Protein AF-A0A2D7BUG5-F1 (afdb_monomer_lite)

pLDDT: mean 84.52, std 13.8, range [37.78, 97.44]

Structure (mmCIF, N/CA/C/O backbone):
data_AF-A0A2D7BUG5-F1
#
_entry.id   AF-A0A2D7BUG5-F1
#
loop_
_atom_site.group_PDB
_atom_site.id
_atom_site.type_symbol
_atom_site.label_atom_id
_atom_site.label_alt_id
_atom_site.label_comp_id
_atom_site.label_asym_id
_atom_site.label_entity_id
_atom_site.label_seq_id
_atom_site.pdbx_PDB_ins_code
_atom_site.Cartn_x
_atom_site.Cartn_y
_atom_site.Cartn_z
_atom_site.occupancy
_atom_site.B_iso_or_equiv
_atom_site.auth_seq_id
_atom_site.auth_comp_id
_atom_site.auth_asym_id
_atom_site.auth_atom_id
_atom_site.pdbx_PDB_model_num
ATOM 1 N N . MET A 1 1 ? -20.826 11.219 16.882 1.00 55.75 1 MET A N 1
ATOM 2 C CA . MET A 1 1 ? -19.932 10.037 16.908 1.00 55.75 1 MET A CA 1
ATOM 3 C C . MET A 1 1 ? -18.754 10.281 15.979 1.00 55.75 1 MET A C 1
ATOM 5 O O . MET A 1 1 ? -18.965 10.803 14.889 1.00 55.75 1 MET A O 1
ATOM 9 N N . ASN A 1 2 ? -17.533 9.927 16.389 1.00 82.12 2 ASN A N 1
ATOM 10 C CA . ASN A 1 2 ? -16.375 9.978 15.493 1.00 82.12 2 ASN A CA 1
ATOM 11 C C . ASN A 1 2 ? -16.550 8.930 14.390 1.00 82.12 2 ASN A C 1
ATOM 13 O O . ASN A 1 2 ? -16.808 7.765 14.690 1.00 82.12 2 ASN A O 1
ATOM 17 N N . LYS A 1 3 ? -16.439 9.344 13.122 1.00 90.94 3 LYS A N 1
ATOM 18 C CA . LYS A 1 3 ? -16.533 8.418 11.986 1.00 90.94 3 LYS A CA 1
ATOM 19 C C . LYS A 1 3 ? -15.417 7.366 12.085 1.00 90.94 3 LYS A C 1
ATOM 21 O O . LYS A 1 3 ? -14.281 7.751 12.383 1.00 90.94 3 LYS A O 1
ATOM 26 N N . PRO A 1 4 ? -15.693 6.078 11.812 1.00 95.12 4 PRO A N 1
ATOM 27 C CA . PRO A 1 4 ? -14.650 5.064 11.746 1.00 95.12 4 PRO A CA 1
ATOM 28 C C . PRO A 1 4 ? -13.616 5.434 10.683 1.00 95.12 4 PRO A C 1
ATOM 30 O O . PRO A 1 4 ? -13.942 6.027 9.652 1.00 95.12 4 PRO A O 1
ATOM 33 N N . THR A 1 5 ? -12.365 5.070 10.935 1.00 97.25 5 THR A N 1
ATOM 34 C CA . THR A 1 5 ? -11.268 5.230 9.985 1.00 97.25 5 THR A CA 1
ATOM 35 C C . THR A 1 5 ? -11.066 3.936 9.205 1.00 97.25 5 THR A C 1
ATOM 37 O O . THR A 1 5 ? -10.828 2.882 9.794 1.00 97.25 5 THR A O 1
ATOM 40 N N . VAL A 1 6 ? -11.137 4.014 7.881 1.00 96.75 6 VAL A N 1
ATOM 41 C CA . VAL A 1 6 ? -10.943 2.891 6.959 1.00 96.75 6 VAL A CA 1
ATOM 42 C C . VAL A 1 6 ? -9.656 3.119 6.174 1.00 96.75 6 VAL A C 1
ATOM 44 O O . VAL A 1 6 ? -9.447 4.198 5.616 1.00 96.75 6 VAL A O 1
ATOM 47 N N . LEU A 1 7 ? -8.797 2.104 6.133 1.00 97.44 7 LEU A N 1
ATOM 48 C CA . LEU A 1 7 ? -7.599 2.063 5.303 1.00 97.44 7 LEU A CA 1
ATOM 49 C C . LEU A 1 7 ? -7.811 1.064 4.163 1.00 97.44 7 LEU A C 1
ATOM 51 O O . LEU A 1 7 ? -7.939 -0.131 4.411 1.00 97.44 7 LEU A O 1
ATOM 55 N N . TYR A 1 8 ? -7.810 1.552 2.928 1.00 95.38 8 TYR A N 1
ATOM 56 C CA . TYR A 1 8 ? -7.817 0.740 1.717 1.00 95.38 8 TYR A CA 1
ATOM 57 C C . TYR A 1 8 ? -6.382 0.512 1.251 1.00 95.38 8 TYR A C 1
ATOM 59 O O . TYR A 1 8 ? -5.647 1.464 0.972 1.00 95.38 8 TYR A O 1
ATOM 67 N N . PHE A 1 9 ? -5.984 -0.749 1.159 1.00 94.56 9 PHE A N 1
ATOM 68 C CA . PHE A 1 9 ? -4.708 -1.154 0.597 1.00 94.56 9 PHE A CA 1
ATOM 69 C C . PHE A 1 9 ? -4.866 -1.479 -0.894 1.00 94.56 9 PHE A C 1
ATOM 71 O O . PHE A 1 9 ? -5.698 -2.302 -1.273 1.00 94.56 9 PHE A O 1
ATOM 78 N N . ILE A 1 10 ? -4.070 -0.813 -1.731 1.00 91.62 10 ILE A N 1
ATOM 79 C CA . ILE A 1 10 ? -4.069 -0.953 -3.190 1.00 91.62 10 ILE A CA 1
ATOM 80 C C . ILE A 1 10 ? -2.771 -1.627 -3.625 1.00 91.62 10 ILE A C 1
ATOM 82 O O . ILE A 1 10 ? -1.685 -1.138 -3.293 1.00 91.62 10 ILE A O 1
ATOM 86 N N . ARG A 1 11 ? -2.867 -2.684 -4.433 1.00 88.44 11 ARG A N 1
ATOM 87 C CA . ARG A 1 11 ? -1.693 -3.328 -5.033 1.00 88.44 11 ARG A CA 1
ATOM 88 C C . ARG A 1 11 ? -1.720 -3.297 -6.556 1.00 88.44 11 ARG A C 1
ATOM 90 O O . ARG A 1 11 ? -0.679 -3.069 -7.169 1.00 88.44 11 ARG A O 1
ATOM 97 N N . ALA A 1 12 ? -2.892 -3.485 -7.156 1.00 86.88 12 ALA A N 1
ATOM 98 C CA . ALA A 1 12 ? -3.065 -3.514 -8.606 1.00 86.88 12 ALA A CA 1
ATOM 99 C C . ALA A 1 12 ? -4.282 -2.703 -9.084 1.00 86.88 12 ALA A C 1
ATOM 101 O O . ALA A 1 12 ? -5.115 -2.253 -8.298 1.00 86.88 12 ALA A O 1
ATOM 102 N N . GLU A 1 13 ? -4.401 -2.552 -10.406 1.00 83.69 13 GLU A N 1
ATOM 103 C CA . GLU A 1 13 ? -5.508 -1.839 -11.067 1.00 83.69 13 GLU A CA 1
ATOM 104 C C . GLU A 1 13 ? -6.873 -2.469 -10.752 1.00 83.69 13 GLU A C 1
ATOM 106 O O . GLU A 1 13 ? -7.855 -1.768 -10.519 1.00 83.69 13 GLU A O 1
ATOM 111 N N . ALA A 1 14 ? -6.926 -3.800 -10.665 1.00 81.19 14 ALA A N 1
ATOM 112 C CA . ALA A 1 14 ? -8.145 -4.515 -10.299 1.00 81.19 14 ALA A CA 1
ATOM 113 C C . ALA A 1 14 ? -8.588 -4.220 -8.855 1.00 81.19 14 ALA A C 1
ATOM 115 O O . ALA A 1 14 ? -9.783 -4.179 -8.569 1.00 81.19 14 ALA A O 1
ATOM 116 N N . ASP A 1 15 ? -7.644 -4.003 -7.935 1.00 81.81 15 ASP A N 1
ATOM 117 C CA . ASP A 1 15 ? -7.980 -3.626 -6.559 1.00 81.81 15 ASP A CA 1
ATOM 118 C C . ASP A 1 15 ? -8.533 -2.206 -6.528 1.00 81.81 15 ASP A C 1
ATOM 120 O O . ASP A 1 15 ? -9.539 -1.959 -5.866 1.00 81.81 15 ASP A O 1
ATOM 124 N N . LEU A 1 16 ? -7.906 -1.301 -7.288 1.00 86.25 16 LEU A N 1
ATOM 125 C CA . LEU A 1 16 ? -8.255 0.114 -7.371 1.00 86.25 16 LEU A CA 1
ATOM 126 C C . LEU A 1 16 ? -9.714 0.343 -7.795 1.00 86.25 16 LEU A C 1
ATOM 128 O O . LEU A 1 16 ? -10.411 1.168 -7.203 1.00 86.25 16 LEU A O 1
ATOM 132 N N . GLU A 1 17 ? -10.204 -0.401 -8.781 1.00 83.06 17 GLU A N 1
ATOM 133 C CA . GLU A 1 17 ? -11.599 -0.317 -9.233 1.00 83.06 17 GLU A CA 1
ATOM 134 C C . GLU A 1 17 ? -12.600 -0.703 -8.130 1.00 83.06 17 GLU A C 1
ATOM 136 O O . GLU A 1 17 ? -13.573 0.010 -7.865 1.00 83.06 17 GLU A O 1
ATOM 141 N N . ARG A 1 18 ? -12.325 -1.800 -7.418 1.00 82.50 18 ARG A N 1
ATOM 142 C CA . ARG A 1 18 ? -13.208 -2.307 -6.357 1.00 82.50 18 ARG A CA 1
ATOM 143 C C . ARG A 1 18 ? -13.248 -1.358 -5.169 1.00 82.50 18 ARG A C 1
ATOM 145 O O . ARG A 1 18 ? -14.319 -0.969 -4.704 1.00 82.50 18 ARG A O 1
ATOM 152 N N . ILE A 1 19 ? -12.074 -0.958 -4.686 1.00 87.25 19 ILE A N 1
ATOM 153 C CA . ILE A 1 19 ? -11.984 -0.083 -3.516 1.00 87.25 19 ILE A CA 1
ATOM 154 C C . ILE A 1 19 ? -12.517 1.315 -3.817 1.00 87.25 19 ILE A C 1
ATOM 156 O O . ILE A 1 19 ? -13.109 1.911 -2.927 1.00 87.25 19 ILE A O 1
ATOM 160 N N . SER A 1 20 ? -12.351 1.837 -5.040 1.00 87.81 20 SER A N 1
ATOM 161 C CA . SER A 1 20 ? -12.892 3.153 -5.399 1.00 87.81 20 SER A CA 1
ATOM 162 C C . SER A 1 20 ? -14.418 3.136 -5.370 1.00 87.81 20 SER A C 1
ATOM 164 O O . SER A 1 20 ? -15.012 4.020 -4.757 1.00 87.81 20 SER A O 1
ATOM 166 N N . SER A 1 21 ? -15.046 2.086 -5.902 1.00 85.88 21 SER A N 1
ATOM 167 C CA . SER A 1 21 ? -16.503 1.908 -5.856 1.00 85.88 21 SER A CA 1
ATOM 168 C C . SER A 1 21 ? -17.043 1.890 -4.417 1.00 85.88 21 SER A C 1
ATOM 170 O O . SER A 1 21 ? -17.981 2.619 -4.090 1.00 85.88 21 SER A O 1
ATOM 172 N N . ILE A 1 22 ? -16.402 1.124 -3.524 1.00 87.56 22 ILE A N 1
ATOM 173 C CA . ILE A 1 22 ? -16.767 1.060 -2.096 1.00 87.56 22 ILE A CA 1
ATOM 174 C C . ILE A 1 22 ? -16.530 2.412 -1.410 1.00 87.56 22 ILE A C 1
ATOM 176 O O . ILE A 1 22 ? -17.372 2.902 -0.655 1.00 87.56 22 ILE A O 1
ATOM 180 N N . ALA A 1 23 ? -15.382 3.027 -1.672 1.00 91.75 23 ALA A N 1
ATOM 181 C CA . ALA A 1 23 ? -14.954 4.238 -0.998 1.00 91.75 23 ALA A CA 1
ATOM 182 C C . ALA A 1 23 ? -15.824 5.451 -1.323 1.00 91.75 23 ALA A C 1
ATOM 184 O O . ALA A 1 23 ? -16.175 6.216 -0.418 1.00 91.75 23 ALA A O 1
ATOM 185 N N . ILE A 1 24 ? -16.202 5.609 -2.595 1.00 91.25 24 ILE A N 1
ATOM 186 C CA . ILE A 1 24 ? -17.082 6.688 -3.056 1.00 91.25 24 ILE A CA 1
ATOM 187 C C . ILE A 1 24 ? -18.415 6.620 -2.305 1.00 91.25 24 ILE A C 1
ATOM 189 O O . ILE A 1 24 ? -18.805 7.598 -1.665 1.00 91.25 24 ILE A O 1
ATOM 193 N N . ALA A 1 25 ? -19.059 5.449 -2.288 1.00 90.56 25 ALA A N 1
ATOM 194 C CA . ALA A 1 25 ? -20.310 5.242 -1.559 1.00 90.56 25 ALA A CA 1
ATOM 195 C C . ALA A 1 25 ? -20.138 5.404 -0.034 1.00 90.56 25 ALA A C 1
ATOM 197 O O . ALA A 1 25 ? -21.002 5.953 0.648 1.00 90.56 25 ALA A O 1
ATOM 198 N N . GLY A 1 26 ? -18.997 4.978 0.513 1.00 90.62 26 GLY A N 1
ATOM 199 C CA . GLY A 1 26 ? -18.694 5.040 1.944 1.00 90.62 26 GLY A CA 1
ATOM 200 C C . GLY A 1 26 ? -18.338 6.434 2.480 1.00 90.62 26 GLY A C 1
ATOM 201 O O . GLY A 1 26 ? -18.178 6.601 3.695 1.00 90.62 26 GLY A O 1
ATOM 202 N N . LYS A 1 27 ? -18.142 7.440 1.616 1.00 91.00 27 LYS A N 1
ATOM 203 C CA . LYS A 1 27 ? -17.583 8.758 1.988 1.00 91.00 27 LYS A CA 1
ATOM 204 C C . LYS A 1 27 ? -18.374 9.491 3.085 1.00 91.00 27 LYS A C 1
ATOM 206 O O . LYS A 1 27 ? -17.745 10.082 3.968 1.00 91.00 27 LYS A O 1
ATOM 211 N N . PRO A 1 28 ? -19.719 9.428 3.125 1.00 92.25 28 PRO A N 1
ATOM 212 C CA . PRO A 1 28 ? -20.490 10.024 4.214 1.00 92.25 28 PRO A CA 1
ATOM 213 C C . PRO A 1 28 ? -20.259 9.345 5.572 1.00 92.25 28 PRO A C 1
ATOM 215 O O . PRO A 1 28 ? -20.375 10.006 6.604 1.00 92.25 28 PRO A O 1
ATOM 218 N N . TYR A 1 29 ? -19.878 8.066 5.588 1.00 93.50 29 TYR A N 1
ATOM 219 C CA . TYR A 1 29 ? -19.928 7.211 6.777 1.00 93.50 29 TYR A CA 1
ATOM 220 C C . TYR A 1 29 ? -18.578 7.025 7.472 1.00 93.50 29 TYR A C 1
ATOM 222 O O . TYR A 1 29 ? -18.544 6.773 8.673 1.00 93.50 29 TYR A O 1
ATOM 230 N N . ALA A 1 30 ? -17.466 7.179 6.753 1.00 94.25 30 ALA A N 1
ATOM 231 C CA . ALA A 1 30 ? -16.133 6.882 7.271 1.00 94.25 30 ALA A CA 1
ATOM 232 C C . ALA A 1 30 ? -15.098 7.942 6.881 1.00 94.25 30 ALA A C 1
ATOM 234 O O . ALA A 1 30 ? -15.201 8.588 5.838 1.00 94.25 30 ALA A O 1
ATOM 235 N N . LYS A 1 31 ? -14.053 8.075 7.701 1.00 95.56 31 LYS A N 1
ATOM 236 C CA . LYS A 1 31 ? -12.803 8.719 7.296 1.00 95.56 31 LYS A CA 1
ATOM 237 C C . LYS A 1 31 ? -11.980 7.698 6.521 1.00 95.56 31 LYS A C 1
ATOM 239 O O . LYS A 1 31 ? -11.741 6.606 7.021 1.00 95.56 31 LYS A O 1
ATOM 244 N N . GLN A 1 32 ? -11.557 8.034 5.313 1.00 95.25 32 GLN A N 1
ATOM 245 C CA . GLN A 1 32 ? -10.996 7.054 4.389 1.00 95.25 32 GLN A CA 1
ATOM 246 C C . GLN A 1 32 ? -9.575 7.415 3.988 1.00 95.25 32 GLN A C 1
ATOM 248 O O . GLN A 1 32 ? -9.283 8.575 3.703 1.00 95.25 32 GLN A O 1
ATOM 253 N N . TYR A 1 33 ? -8.707 6.411 3.962 1.00 96.50 33 TYR A N 1
ATOM 254 C CA . TYR A 1 33 ? -7.313 6.524 3.563 1.00 96.50 33 TYR A CA 1
ATOM 255 C C . TYR A 1 33 ? -6.983 5.449 2.546 1.00 96.50 33 TYR A C 1
ATOM 257 O O . TYR A 1 33 ? -7.390 4.303 2.708 1.00 96.50 33 TYR A O 1
ATOM 265 N N . PHE A 1 34 ? -6.191 5.805 1.546 1.00 96.12 34 PHE A N 1
ATOM 266 C CA . PHE A 1 34 ? -5.693 4.868 0.554 1.00 96.12 34 PHE A CA 1
ATOM 267 C C . PHE A 1 34 ? -4.189 4.746 0.695 1.00 96.12 34 PHE A C 1
ATOM 269 O O . PHE A 1 34 ? -3.491 5.746 0.882 1.00 96.12 34 PHE A O 1
ATOM 276 N N . ALA A 1 35 ? -3.682 3.526 0.600 1.00 96.62 35 ALA A N 1
ATOM 277 C CA . ALA A 1 35 ? -2.260 3.265 0.683 1.00 96.62 35 ALA A CA 1
ATOM 278 C C . ALA A 1 35 ? -1.843 2.238 -0.367 1.00 96.62 35 ALA A C 1
ATOM 280 O O . ALA A 1 35 ? -2.492 1.208 -0.526 1.00 96.62 35 ALA A O 1
ATOM 281 N N . TYR A 1 36 ? -0.758 2.527 -1.076 1.00 95.38 36 TYR A N 1
ATOM 282 C CA . TYR A 1 36 ? -0.262 1.717 -2.179 1.00 95.38 36 TYR A CA 1
ATOM 283 C C . TYR A 1 36 ? 1.105 1.110 -1.858 1.00 95.38 36 TYR A C 1
ATOM 285 O O . TYR A 1 36 ? 2.000 1.793 -1.346 1.00 95.38 36 TYR A O 1
ATOM 293 N N . TYR A 1 37 ? 1.264 -0.173 -2.183 1.00 92.19 37 TYR A N 1
ATOM 294 C CA . TYR A 1 37 ? 2.552 -0.869 -2.205 1.00 92.19 37 TYR A CA 1
ATOM 295 C C . TYR A 1 37 ? 2.508 -1.949 -3.289 1.00 92.19 37 TYR A C 1
ATOM 297 O O . TYR A 1 37 ? 1.906 -3.004 -3.095 1.00 92.19 37 TYR A O 1
ATOM 305 N N . GLY A 1 38 ? 3.108 -1.660 -4.442 1.00 87.25 38 GLY A N 1
ATOM 306 C CA . GLY A 1 38 ? 3.117 -2.574 -5.579 1.00 87.25 38 GLY A CA 1
ATOM 307 C C . GLY A 1 38 ? 4.278 -3.559 -5.573 1.00 87.25 38 GLY A C 1
ATOM 308 O O . GLY A 1 38 ? 5.330 -3.313 -4.987 1.00 87.25 38 GLY A O 1
ATOM 309 N N . ASP A 1 39 ? 4.083 -4.657 -6.302 1.00 80.38 39 ASP A N 1
ATOM 310 C CA . ASP A 1 39 ? 5.093 -5.705 -6.482 1.00 80.38 39 ASP A CA 1
ATOM 311 C C . ASP A 1 39 ? 6.138 -5.345 -7.553 1.00 80.38 39 ASP A C 1
ATOM 313 O O . ASP A 1 39 ? 7.253 -5.858 -7.519 1.00 80.38 39 ASP A O 1
ATOM 317 N N . ILE A 1 40 ? 5.784 -4.466 -8.501 1.00 80.19 40 ILE A N 1
ATOM 318 C CA . ILE A 1 40 ? 6.648 -4.042 -9.619 1.00 80.19 40 ILE A CA 1
ATOM 319 C C . ILE A 1 40 ? 7.238 -2.649 -9.369 1.00 80.19 40 ILE A C 1
ATOM 32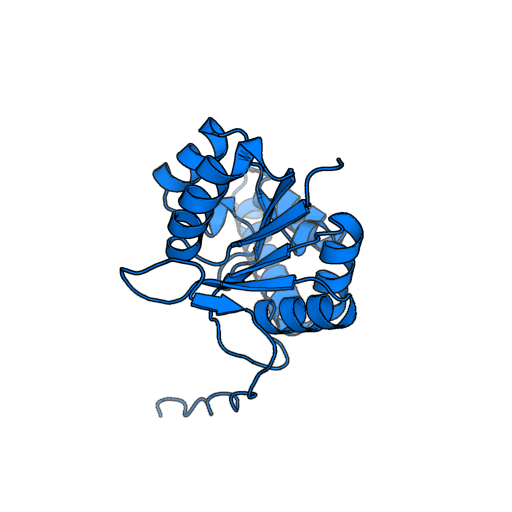1 O O . ILE A 1 40 ? 8.433 -2.430 -9.557 1.00 80.19 40 ILE A O 1
ATOM 325 N N . ASP A 1 41 ? 6.395 -1.698 -8.962 1.00 87.12 41 ASP A N 1
ATOM 326 C CA . A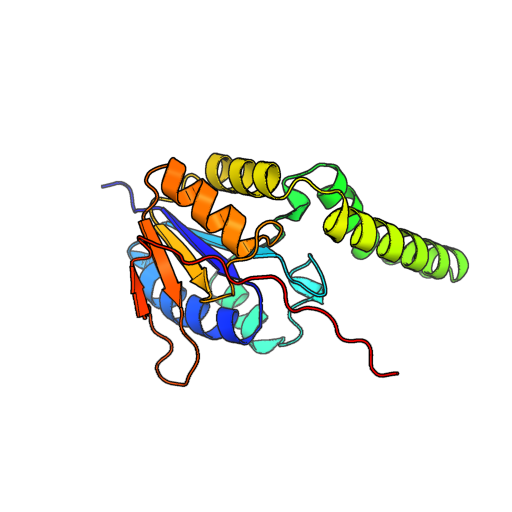SP A 1 41 ? 6.809 -0.353 -8.569 1.00 87.12 41 ASP A CA 1
ATOM 327 C C . ASP A 1 41 ? 6.104 0.022 -7.265 1.00 87.12 41 ASP A C 1
ATOM 329 O O . ASP A 1 41 ? 4.903 -0.209 -7.100 1.00 87.12 41 ASP A O 1
ATOM 333 N N . PHE A 1 42 ? 6.860 0.614 -6.346 1.00 89.94 42 PHE A N 1
ATOM 334 C CA . PHE A 1 42 ? 6.394 1.033 -5.028 1.00 89.94 42 PHE A CA 1
ATOM 335 C C . PHE A 1 42 ? 5.643 2.368 -5.032 1.00 89.94 42 PHE A C 1
ATOM 337 O O . PHE A 1 42 ? 5.068 2.745 -4.011 1.00 89.94 42 PHE A O 1
ATOM 344 N N . LEU A 1 43 ? 5.663 3.091 -6.153 1.00 92.25 43 LEU A N 1
ATOM 345 C CA . LEU A 1 43 ? 4.981 4.369 -6.319 1.00 92.25 43 LEU A CA 1
ATOM 346 C C . LEU A 1 43 ? 3.703 4.195 -7.134 1.00 92.25 43 LEU A C 1
ATOM 348 O O . LEU A 1 43 ? 3.742 3.752 -8.282 1.00 92.25 43 LEU A O 1
ATOM 352 N N . PHE A 1 44 ? 2.583 4.624 -6.564 1.00 93.94 44 PHE A N 1
ATOM 353 C CA . PHE A 1 44 ? 1.245 4.516 -7.134 1.00 93.94 44 PHE A CA 1
ATOM 354 C C . PHE A 1 44 ? 1.183 5.086 -8.549 1.00 93.94 44 PHE A C 1
ATOM 356 O O . PHE A 1 44 ? 0.651 4.457 -9.461 1.00 93.94 44 PHE A O 1
ATOM 363 N N . TYR A 1 45 ? 1.789 6.260 -8.747 1.00 91.38 45 TYR A N 1
ATOM 364 C CA . TYR A 1 45 ? 1.775 6.954 -10.031 1.00 91.38 45 TYR A CA 1
ATOM 365 C C . TYR A 1 45 ? 2.366 6.116 -11.176 1.00 91.38 45 TYR A C 1
ATOM 367 O O . TYR A 1 45 ? 1.832 6.151 -12.288 1.00 91.38 45 TYR A O 1
ATOM 375 N N . PHE A 1 46 ? 3.441 5.371 -10.898 1.00 89.25 46 PHE A N 1
ATOM 376 C CA . PHE A 1 46 ? 4.162 4.557 -11.880 1.00 89.25 46 PHE A CA 1
ATOM 377 C C . PHE A 1 46 ? 3.656 3.112 -11.942 1.00 89.25 46 PHE A C 1
ATOM 379 O O . PHE A 1 46 ? 3.699 2.497 -13.007 1.00 89.25 46 PHE A O 1
ATOM 386 N N . GLY A 1 47 ? 3.179 2.575 -10.819 1.00 89.19 47 GLY A N 1
ATOM 387 C CA . GLY A 1 47 ? 2.708 1.198 -10.721 1.00 89.19 47 GLY A CA 1
ATOM 388 C C . GLY A 1 47 ? 1.292 0.976 -11.253 1.00 89.19 47 GLY A C 1
ATOM 389 O O . GLY A 1 47 ? 1.026 -0.074 -11.831 1.00 89.19 47 GLY A O 1
ATOM 390 N N . ILE A 1 48 ? 0.411 1.975 -11.142 1.00 91.38 48 ILE A N 1
ATOM 391 C CA . ILE A 1 48 ? -0.931 1.964 -11.740 1.00 91.38 48 ILE A CA 1
ATOM 392 C C . ILE A 1 48 ? -0.897 2.787 -13.028 1.00 91.38 48 ILE A C 1
ATOM 394 O O . ILE A 1 48 ? -0.727 4.014 -12.998 1.00 91.38 48 ILE A O 1
ATOM 398 N N . LYS A 1 49 ? -1.062 2.132 -14.181 1.00 90.62 49 LYS A N 1
ATOM 399 C CA . LYS A 1 49 ? -0.977 2.787 -15.496 1.00 90.62 49 LYS A CA 1
ATOM 400 C C . LYS A 1 49 ? -2.322 3.338 -15.945 1.00 90.62 49 LYS A C 1
ATOM 402 O O . LYS A 1 49 ? -2.344 4.363 -16.632 1.00 90.62 49 LYS A O 1
ATOM 407 N N . ASN A 1 50 ? -3.419 2.719 -15.518 1.00 89.06 50 ASN A N 1
ATOM 408 C CA . ASN A 1 50 ? -4.772 3.143 -15.839 1.00 89.06 50 ASN A CA 1
ATOM 409 C C . ASN A 1 50 ? -5.032 4.588 -15.370 1.00 89.06 50 ASN A C 1
ATOM 411 O O . ASN A 1 50 ? -5.184 4.877 -14.182 1.00 89.06 50 ASN A O 1
ATOM 415 N N . LYS A 1 51 ? -5.055 5.524 -16.327 1.00 89.94 51 LYS A N 1
ATOM 416 C CA . LYS A 1 51 ? -5.269 6.952 -16.054 1.00 89.94 51 LYS A CA 1
ATOM 417 C C . LYS A 1 51 ? -6.685 7.224 -15.556 1.00 89.94 51 LYS A C 1
ATOM 419 O O . LYS A 1 51 ? -6.847 8.003 -14.627 1.00 89.94 51 LYS A O 1
ATOM 424 N N . PHE A 1 52 ? -7.679 6.551 -16.129 1.00 88.62 52 PHE A N 1
ATOM 425 C CA . PHE A 1 52 ? -9.085 6.734 -15.778 1.00 88.62 52 PHE A CA 1
ATOM 426 C C . PHE A 1 52 ? -9.357 6.397 -14.305 1.00 88.62 52 PHE A C 1
ATOM 428 O O . PHE A 1 52 ? -9.940 7.202 -13.585 1.00 88.62 52 PHE A O 1
ATOM 435 N N . GLN A 1 53 ? -8.844 5.269 -13.811 1.00 85.31 53 GLN A N 1
ATOM 436 C CA . GLN A 1 53 ? -9.008 4.891 -12.403 1.00 85.31 53 GLN A CA 1
ATOM 437 C C . GLN A 1 53 ? -8.312 5.869 -11.437 1.00 85.31 53 GLN A C 1
ATOM 439 O O . GLN A 1 53 ? -8.836 6.168 -10.363 1.00 85.31 53 GLN A O 1
ATOM 444 N N . LYS A 1 54 ? -7.144 6.410 -11.816 1.00 91.50 54 LYS A N 1
ATOM 445 C CA . LYS A 1 54 ? -6.461 7.457 -11.033 1.00 91.50 54 LYS A CA 1
ATOM 446 C C . LYS A 1 54 ? -7.272 8.753 -10.993 1.00 91.50 54 LYS A C 1
ATOM 448 O O . LYS A 1 54 ? -7.361 9.385 -9.941 1.00 91.50 54 LYS A O 1
ATOM 453 N N . GLU A 1 55 ? -7.883 9.120 -12.115 1.00 91.06 55 GLU A N 1
ATOM 454 C CA . GLU A 1 55 ? -8.761 10.287 -12.208 1.00 91.06 55 GLU A CA 1
ATOM 455 C C . GLU A 1 55 ? -10.013 10.145 -11.342 1.00 91.06 55 GLU A C 1
ATOM 457 O O . GLU A 1 55 ? -10.364 11.092 -10.641 1.00 91.06 55 GLU A O 1
ATOM 462 N N . ILE A 1 56 ? -10.621 8.956 -11.278 1.00 90.25 56 ILE A N 1
ATOM 463 C CA . ILE A 1 56 ? -11.763 8.692 -10.387 1.00 90.25 56 ILE A CA 1
ATOM 464 C C . ILE A 1 56 ? -11.421 9.019 -8.929 1.00 90.25 56 ILE A C 1
ATOM 466 O O . ILE A 1 56 ? -12.209 9.684 -8.250 1.00 90.25 56 ILE A O 1
ATOM 470 N N . LEU A 1 57 ? -10.254 8.591 -8.434 1.00 91.69 57 LEU A N 1
ATOM 471 C CA . LEU A 1 57 ? -9.833 8.923 -7.069 1.00 91.69 57 LEU A CA 1
ATOM 472 C C . LEU A 1 57 ? -9.659 10.433 -6.883 1.00 91.69 57 LEU A C 1
ATOM 474 O O . LEU A 1 57 ? -10.157 10.990 -5.902 1.00 91.69 57 LEU A O 1
ATOM 478 N N . ARG A 1 58 ? -9.007 11.099 -7.844 1.00 92.19 58 ARG A N 1
ATOM 479 C CA . ARG A 1 58 ? -8.761 12.546 -7.802 1.00 92.19 58 ARG A CA 1
ATOM 480 C C . ARG A 1 58 ? -10.062 13.345 -7.781 1.00 92.19 58 ARG A C 1
ATOM 482 O O . ARG A 1 58 ? -10.225 14.199 -6.917 1.00 92.19 58 ARG A O 1
ATOM 489 N N . MET A 1 59 ? -11.005 13.027 -8.669 1.00 93.62 59 MET A N 1
ATOM 490 C CA . MET A 1 59 ? -12.328 13.667 -8.733 1.00 93.62 59 MET A CA 1
ATOM 491 C C . MET A 1 59 ? -13.122 13.502 -7.432 1.00 93.62 59 MET A C 1
ATOM 493 O O . MET A 1 59 ? -13.950 14.343 -7.095 1.00 93.62 59 MET A O 1
ATOM 497 N N . ASN A 1 60 ? -12.849 12.438 -6.673 1.00 92.06 60 ASN A N 1
ATOM 498 C CA . ASN A 1 60 ? -13.479 12.170 -5.385 1.00 92.06 60 ASN A CA 1
ATOM 499 C C . ASN A 1 60 ? -12.657 12.655 -4.178 1.00 92.06 60 ASN A C 1
ATOM 501 O O . ASN A 1 60 ? -13.030 12.355 -3.040 1.00 92.06 60 ASN A O 1
ATOM 505 N N . ASN A 1 61 ? -11.605 13.455 -4.387 1.00 92.94 61 ASN A N 1
ATOM 506 C CA . ASN A 1 61 ? -10.711 13.981 -3.346 1.00 92.94 61 ASN A CA 1
ATOM 507 C C . ASN A 1 61 ? -10.056 12.883 -2.494 1.00 92.94 61 ASN A C 1
ATOM 509 O O . ASN A 1 61 ? -9.891 13.038 -1.282 1.00 92.94 61 ASN A O 1
ATOM 513 N N . PHE A 1 62 ? -9.719 11.754 -3.115 1.00 93.00 62 PHE A N 1
ATOM 514 C CA . PHE A 1 62 ? -8.948 10.703 -2.470 1.00 93.00 62 PHE A CA 1
ATOM 515 C C . PHE A 1 62 ? -7.466 10.845 -2.802 1.00 93.00 62 PHE A C 1
ATOM 517 O O . PHE A 1 62 ? -7.068 10.888 -3.964 1.00 93.00 62 PHE A O 1
ATOM 524 N N . GLU A 1 63 ? -6.642 10.870 -1.757 1.00 92.75 63 GLU A N 1
ATOM 525 C CA . GLU A 1 63 ? -5.188 10.829 -1.868 1.00 92.75 63 GLU A CA 1
ATOM 526 C C . GLU A 1 63 ? -4.675 9.419 -1.582 1.00 92.75 63 GLU A C 1
ATOM 528 O O . GLU A 1 63 ? -5.099 8.773 -0.619 1.00 92.75 63 GLU A O 1
ATOM 533 N N . VAL A 1 64 ? -3.728 8.956 -2.401 1.00 95.31 64 VAL A N 1
ATOM 534 C CA . VAL A 1 64 ? -3.074 7.656 -2.224 1.00 95.31 64 VAL A CA 1
ATOM 535 C C . VAL A 1 64 ? -1.687 7.854 -1.628 1.00 95.31 64 VAL A C 1
ATOM 537 O O . VAL A 1 64 ? -0.812 8.484 -2.224 1.00 95.31 64 VAL A O 1
ATOM 540 N N . LEU A 1 65 ? -1.473 7.285 -0.444 1.00 96.44 65 LEU A N 1
ATOM 541 C CA . LEU A 1 65 ? -0.175 7.263 0.213 1.00 96.44 65 LEU A CA 1
ATOM 542 C C . LEU A 1 65 ? 0.699 6.144 -0.364 1.00 96.44 65 LEU A C 1
ATOM 544 O O . LEU A 1 65 ? 0.414 4.964 -0.174 1.00 96.44 65 LEU A O 1
ATOM 548 N N . ASP A 1 66 ? 1.828 6.506 -0.964 1.00 96.00 66 ASP A N 1
ATOM 549 C CA . ASP A 1 66 ? 2.886 5.544 -1.283 1.00 96.00 66 ASP A CA 1
ATOM 550 C C . ASP A 1 66 ? 3.518 5.042 0.020 1.00 96.00 66 ASP A C 1
ATOM 552 O O . ASP A 1 66 ? 4.234 5.790 0.697 1.00 96.00 66 ASP A O 1
ATOM 556 N N . ILE A 1 67 ? 3.278 3.786 0.393 1.00 95.69 67 ILE A N 1
ATOM 557 C CA . ILE A 1 67 ? 3.644 3.275 1.723 1.00 95.69 67 ILE A CA 1
ATOM 558 C C . ILE A 1 67 ? 5.145 3.386 1.981 1.00 95.69 67 ILE A C 1
ATOM 560 O O . ILE A 1 67 ? 5.549 3.708 3.096 1.00 95.69 67 ILE A O 1
ATOM 564 N N . ILE A 1 68 ? 5.990 3.216 0.963 1.00 92.69 68 ILE A N 1
ATOM 565 C CA . ILE A 1 68 ? 7.441 3.373 1.122 1.00 92.69 68 ILE A CA 1
ATOM 566 C C . ILE A 1 68 ? 7.837 4.740 1.708 1.00 92.69 68 ILE A C 1
ATOM 568 O O . ILE A 1 68 ? 8.804 4.823 2.469 1.00 92.69 68 ILE A O 1
ATOM 572 N N . THR A 1 69 ? 7.062 5.799 1.447 1.00 94.56 69 THR A N 1
ATOM 573 C CA . THR A 1 69 ? 7.348 7.177 1.888 1.00 94.56 69 THR A CA 1
ATOM 574 C C . THR A 1 69 ? 7.115 7.418 3.377 1.00 94.56 69 THR A C 1
ATOM 576 O O . THR A 1 69 ? 7.440 8.494 3.888 1.00 94.56 69 THR A O 1
ATOM 579 N N . VAL A 1 70 ? 6.600 6.430 4.119 1.00 92.06 70 VAL A N 1
ATOM 580 C CA . VAL A 1 70 ? 6.607 6.505 5.589 1.00 92.06 70 VAL A CA 1
ATOM 581 C C . VAL A 1 70 ? 8.028 6.376 6.154 1.00 92.06 70 VAL A C 1
ATOM 583 O O . VAL A 1 70 ? 8.272 6.792 7.283 1.00 92.06 70 VAL A O 1
ATOM 586 N N . SER A 1 71 ? 8.975 5.859 5.362 1.00 89.62 71 SER A N 1
ATOM 587 C CA . SER A 1 71 ? 10.405 5.809 5.678 1.00 89.62 71 SER A CA 1
ATOM 588 C C . SER A 1 71 ? 11.185 6.935 4.988 1.00 89.62 71 SER A C 1
ATOM 590 O O . SER A 1 71 ? 10.802 7.402 3.915 1.00 89.62 71 SER A O 1
ATOM 592 N N . ILE A 1 72 ? 12.311 7.354 5.578 1.00 88.81 72 ILE A N 1
ATOM 593 C CA . ILE A 1 72 ? 13.192 8.381 4.989 1.00 88.81 72 ILE A CA 1
ATOM 594 C C . ILE A 1 72 ? 13.737 7.911 3.635 1.00 88.81 72 ILE A C 1
ATOM 596 O O . ILE A 1 72 ? 13.664 8.651 2.658 1.00 88.81 72 ILE A O 1
ATOM 600 N N . SER A 1 73 ? 14.206 6.664 3.545 1.00 88.06 73 SER A N 1
ATOM 601 C CA . SER A 1 73 ? 14.714 6.090 2.294 1.00 88.06 73 SER A CA 1
ATOM 602 C C . SER A 1 73 ? 13.656 6.068 1.190 1.00 88.06 73 SER A C 1
ATOM 604 O O . SER A 1 73 ? 13.965 6.381 0.044 1.00 88.06 73 SER A O 1
ATOM 606 N N . GLY A 1 74 ? 12.394 5.779 1.516 1.00 91.00 74 GLY A N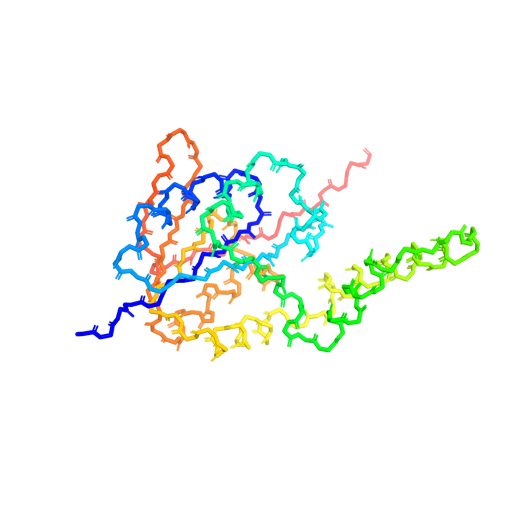 1
ATOM 607 C CA . GLY A 1 74 ? 11.309 5.847 0.538 1.00 91.00 74 GLY A CA 1
ATOM 608 C C . GLY A 1 74 ? 10.948 7.268 0.104 1.00 91.00 74 GLY A C 1
ATOM 609 O O . GLY A 1 74 ? 10.596 7.468 -1.057 1.00 91.00 74 GLY A O 1
ATOM 610 N N . LYS A 1 75 ? 11.084 8.273 0.981 1.00 92.12 75 LYS A N 1
ATOM 611 C CA . LYS A 1 75 ? 10.952 9.688 0.581 1.00 92.12 75 LYS A CA 1
ATOM 612 C C . LYS A 1 75 ? 12.045 10.090 -0.407 1.00 92.12 75 LYS A C 1
ATOM 614 O O . LYS A 1 75 ? 11.731 10.698 -1.426 1.00 92.12 75 LYS A O 1
ATOM 619 N N . VAL A 1 76 ? 13.294 9.701 -0.134 1.00 89.69 76 VAL A N 1
ATOM 620 C CA . VAL A 1 76 ? 14.431 9.929 -1.041 1.00 89.69 76 VAL A CA 1
ATOM 621 C C . VAL A 1 76 ? 14.186 9.239 -2.381 1.00 89.69 76 VAL A C 1
ATOM 623 O O . VAL A 1 76 ? 14.270 9.887 -3.420 1.00 89.69 76 VAL A O 1
ATOM 626 N N . TYR A 1 77 ? 13.782 7.966 -2.370 1.00 89.38 77 TYR A N 1
ATOM 627 C CA . TYR A 1 77 ? 13.452 7.235 -3.595 1.00 89.38 77 TYR A CA 1
ATOM 628 C C . TYR A 1 77 ? 12.355 7.926 -4.416 1.00 89.38 77 TYR A C 1
ATOM 630 O O . TYR A 1 77 ? 12.516 8.098 -5.624 1.00 89.38 77 TYR A O 1
ATOM 638 N N . LYS A 1 78 ? 11.261 8.371 -3.778 1.00 91.56 78 LYS A N 1
ATOM 639 C CA . LYS A 1 78 ? 10.184 9.097 -4.469 1.00 91.56 78 LYS A CA 1
ATOM 640 C C . LYS A 1 78 ? 10.689 10.393 -5.095 1.00 91.56 78 LYS A C 1
ATOM 642 O O . LYS A 1 78 ? 10.404 10.648 -6.260 1.00 91.56 78 LYS A O 1
ATOM 647 N N . TRP A 1 79 ? 11.458 11.181 -4.348 1.00 89.25 79 TRP A N 1
ATOM 648 C CA . TRP A 1 79 ? 12.044 12.419 -4.858 1.00 89.25 79 TRP A CA 1
ATOM 649 C C . TRP A 1 79 ? 12.935 12.163 -6.082 1.00 89.25 79 TRP A C 1
ATOM 651 O O . TRP A 1 79 ? 12.773 12.837 -7.091 1.00 89.25 79 TRP A O 1
ATOM 661 N N . MET A 1 80 ? 13.780 11.127 -6.048 1.00 85.31 80 MET A N 1
ATOM 662 C CA . MET A 1 80 ? 14.635 10.746 -7.182 1.00 85.31 80 MET A CA 1
ATOM 663 C C . MET A 1 80 ? 13.867 10.197 -8.392 1.00 85.31 80 MET A C 1
ATOM 665 O O . MET A 1 80 ? 14.325 10.320 -9.524 1.00 85.31 80 MET A O 1
ATOM 669 N N . ARG A 1 81 ? 12.730 9.525 -8.176 1.00 85.56 81 ARG A N 1
ATOM 670 C CA . ARG A 1 81 ? 11.875 9.025 -9.269 1.00 85.56 81 ARG A CA 1
ATOM 671 C C . ARG A 1 81 ? 11.089 10.147 -9.938 1.00 85.56 81 ARG A C 1
ATOM 673 O O . ARG A 1 81 ? 10.804 10.046 -11.126 1.00 85.56 81 ARG A O 1
ATOM 680 N N . CYS A 1 82 ? 10.729 11.176 -9.176 1.00 85.75 82 CYS A N 1
ATOM 681 C CA . CYS A 1 82 ? 9.964 12.317 -9.664 1.00 85.75 82 CYS A CA 1
ATOM 682 C C . CYS A 1 82 ? 10.838 13.502 -10.098 1.00 85.75 82 CYS A C 1
ATOM 684 O O . CYS A 1 82 ? 10.300 14.451 -10.662 1.00 85.75 82 CYS A O 1
ATOM 686 N N . SER A 1 83 ? 12.150 13.484 -9.838 1.00 82.06 83 SER A N 1
ATOM 687 C CA . SER A 1 83 ? 13.055 14.513 -10.340 1.00 82.06 83 SER A CA 1
ATOM 688 C C . SER A 1 83 ? 13.270 14.314 -11.838 1.00 82.06 83 SER A C 1
ATOM 690 O O . SER A 1 83 ? 13.897 13.352 -12.285 1.00 82.06 83 SER A O 1
ATOM 692 N N . ASP A 1 84 ? 12.712 15.223 -12.633 1.00 71.62 84 ASP A N 1
ATOM 693 C CA . ASP A 1 84 ? 12.916 15.213 -14.074 1.00 71.62 84 ASP A CA 1
ATOM 694 C C . ASP A 1 84 ? 14.219 15.950 -14.397 1.00 71.62 84 ASP A C 1
ATOM 696 O O . ASP A 1 84 ? 14.410 17.111 -14.033 1.00 71.62 84 ASP A O 1
ATOM 700 N N . THR A 1 85 ? 15.160 15.255 -15.032 1.00 76.00 85 THR A N 1
ATOM 701 C CA . THR A 1 85 ? 16.460 15.825 -15.406 1.00 76.00 85 THR A CA 1
ATOM 702 C C . THR A 1 85 ? 16.703 15.541 -16.876 1.00 76.00 85 THR A C 1
ATOM 704 O O . THR A 1 85 ? 16.707 14.377 -17.277 1.00 76.00 85 THR A O 1
ATOM 707 N N . ASN A 1 86 ? 16.974 16.567 -17.682 1.00 77.44 86 ASN A N 1
ATOM 708 C CA . ASN A 1 86 ? 17.199 16.392 -19.121 1.00 77.44 86 ASN A CA 1
ATOM 709 C C . ASN A 1 86 ? 18.596 15.858 -19.476 1.00 77.44 86 ASN A C 1
ATOM 711 O O . ASN A 1 86 ? 18.814 15.425 -20.604 1.00 77.44 86 ASN A O 1
ATOM 715 N N . LEU A 1 87 ? 19.523 15.816 -18.516 1.00 84.69 87 LEU A N 1
ATOM 716 C CA . LEU A 1 87 ? 20.897 15.367 -18.733 1.00 84.69 87 LEU A CA 1
ATOM 717 C C . LEU A 1 87 ? 20.980 13.830 -18.886 1.00 84.69 87 LEU A C 1
ATOM 719 O O . LEU A 1 87 ? 20.602 13.106 -17.958 1.00 84.69 87 LEU A O 1
ATOM 723 N N . PRO A 1 88 ? 21.516 13.297 -20.005 1.00 82.75 88 PRO A N 1
ATOM 724 C CA . PRO A 1 88 ? 21.565 11.853 -20.271 1.00 82.75 88 PRO A CA 1
ATOM 725 C C . PRO A 1 88 ? 22.318 11.039 -19.210 1.00 82.75 88 PRO A C 1
ATOM 727 O O . PRO A 1 88 ? 21.859 9.967 -18.812 1.00 82.75 88 PRO A O 1
ATOM 730 N N . PHE A 1 89 ? 23.441 11.565 -18.707 1.00 82.62 89 PHE A N 1
ATOM 731 C CA . PHE A 1 89 ? 24.234 10.920 -17.657 1.00 82.62 89 PHE A CA 1
ATOM 732 C C . PHE A 1 89 ? 23.440 10.771 -16.352 1.00 82.62 89 PHE A C 1
ATOM 734 O O . PHE A 1 89 ? 23.411 9.696 -15.753 1.00 82.62 89 PHE A O 1
ATOM 741 N N . VAL A 1 90 ? 22.713 11.821 -15.960 1.00 82.25 90 VAL A N 1
ATOM 742 C CA . VAL A 1 90 ? 21.871 11.816 -14.757 1.00 82.25 90 VAL A CA 1
ATOM 743 C C . VAL A 1 90 ? 20.704 10.840 -14.918 1.00 82.25 90 VAL A C 1
ATOM 745 O O . VAL A 1 90 ? 20.412 10.085 -13.993 1.00 82.25 90 VAL A O 1
ATOM 748 N N . LYS A 1 91 ? 20.098 10.746 -16.113 1.00 82.31 91 LYS A N 1
ATOM 749 C CA . LYS A 1 91 ? 19.068 9.731 -16.406 1.00 82.31 91 LYS A CA 1
ATOM 750 C C . LYS A 1 91 ? 19.596 8.302 -16.247 1.00 82.31 91 LYS A C 1
ATOM 752 O O . LYS A 1 91 ? 18.897 7.459 -15.680 1.00 82.31 91 LYS A O 1
ATOM 757 N N . LEU A 1 92 ? 20.802 8.010 -16.740 1.00 83.50 92 LEU A N 1
ATOM 758 C CA . LEU A 1 92 ? 21.412 6.682 -16.612 1.00 83.50 92 LEU A CA 1
ATOM 759 C C . LEU A 1 92 ? 21.734 6.353 -15.148 1.00 83.50 92 LEU A C 1
ATOM 761 O O . LEU A 1 92 ? 21.373 5.278 -14.664 1.00 83.50 92 LEU A O 1
ATOM 765 N N . PHE A 1 93 ? 22.347 7.295 -14.433 1.00 82.75 93 PHE A N 1
ATOM 766 C CA . PHE A 1 93 ? 22.670 7.150 -13.017 1.00 82.75 93 PHE A CA 1
ATOM 767 C C . PHE A 1 93 ? 21.410 6.952 -12.161 1.00 82.75 93 PHE A C 1
ATOM 769 O O . PHE A 1 93 ? 21.347 6.024 -11.353 1.00 82.75 93 PHE A O 1
ATOM 776 N N . ASN A 1 94 ? 20.353 7.728 -12.425 1.00 82.12 94 ASN A N 1
ATOM 777 C CA . ASN A 1 94 ? 19.052 7.561 -11.784 1.00 82.12 94 ASN A CA 1
ATOM 778 C C . ASN A 1 94 ? 18.479 6.162 -12.034 1.00 82.12 94 ASN A C 1
ATOM 780 O O . ASN A 1 94 ? 18.034 5.527 -11.084 1.00 82.12 94 ASN A O 1
ATOM 784 N N . LYS A 1 95 ? 18.534 5.625 -13.261 1.00 82.69 95 LYS A N 1
ATOM 785 C CA . LYS A 1 95 ? 18.074 4.248 -13.536 1.00 82.69 95 LYS A CA 1
ATOM 786 C C . LYS A 1 95 ? 18.827 3.200 -12.711 1.00 82.69 95 LYS A C 1
ATOM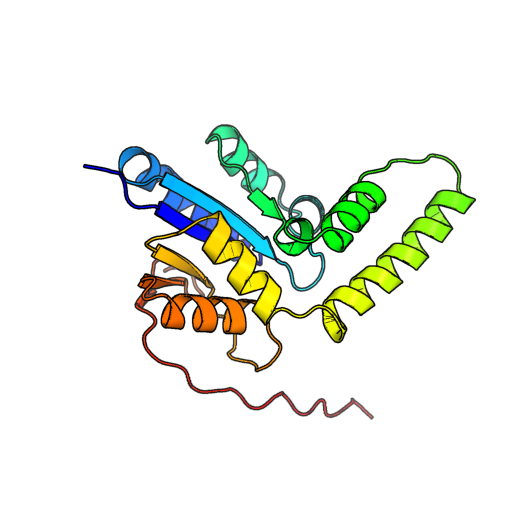 788 O O . LYS A 1 95 ? 18.201 2.283 -12.177 1.00 82.69 95 LYS A O 1
ATOM 793 N N . LEU A 1 96 ? 20.150 3.327 -12.589 1.00 84.88 96 LEU A N 1
ATOM 794 C CA . LEU A 1 96 ? 20.966 2.406 -11.790 1.00 84.88 96 LEU A CA 1
ATOM 795 C C . LEU A 1 96 ? 20.603 2.480 -10.305 1.00 84.88 96 LEU A C 1
ATOM 797 O O . LEU A 1 96 ? 20.364 1.446 -9.678 1.00 84.88 96 LEU A O 1
ATOM 801 N N . ILE A 1 97 ? 20.481 3.693 -9.765 1.00 82.19 97 ILE A N 1
ATOM 802 C CA . ILE A 1 97 ? 20.082 3.902 -8.372 1.00 82.19 97 ILE A CA 1
ATOM 803 C C . ILE A 1 97 ? 18.667 3.380 -8.118 1.00 82.19 97 ILE A C 1
ATOM 805 O O . ILE A 1 97 ? 18.434 2.720 -7.112 1.00 82.19 97 ILE A O 1
ATOM 809 N N . GLN A 1 98 ? 17.726 3.591 -9.036 1.00 82.50 98 GLN A N 1
ATOM 810 C CA . GLN A 1 98 ? 16.368 3.058 -8.911 1.00 82.50 98 GLN A CA 1
ATOM 811 C C . GLN A 1 98 ? 16.364 1.528 -8.861 1.00 82.50 98 GLN A C 1
ATOM 813 O O . GLN A 1 98 ? 15.678 0.946 -8.023 1.00 82.50 98 GLN A O 1
ATOM 818 N N . LYS A 1 99 ? 17.181 0.865 -9.690 1.00 85.94 99 LYS A N 1
ATOM 819 C CA . LYS A 1 99 ? 17.358 -0.594 -9.631 1.00 85.94 99 LYS A CA 1
ATOM 820 C C . LYS A 1 99 ? 17.942 -1.033 -8.283 1.00 85.94 99 LYS A C 1
ATOM 822 O O . LYS A 1 99 ? 17.485 -2.030 -7.721 1.00 85.94 99 LYS A O 1
ATOM 827 N N . ALA A 1 100 ? 18.908 -0.284 -7.748 1.00 86.25 100 ALA A N 1
ATOM 828 C CA . ALA A 1 100 ? 19.480 -0.538 -6.428 1.00 86.25 100 ALA A CA 1
ATOM 829 C C . ALA A 1 100 ? 18.446 -0.352 -5.302 1.00 86.25 100 ALA A C 1
ATOM 831 O O . ALA A 1 100 ? 18.324 -1.231 -4.453 1.00 86.25 100 ALA A O 1
ATOM 832 N N . PHE A 1 101 ? 17.649 0.721 -5.331 1.00 87.38 101 PHE A N 1
ATOM 833 C CA . PHE A 1 101 ? 16.562 0.954 -4.376 1.00 87.38 101 PHE A CA 1
ATOM 834 C C . PHE A 1 101 ? 15.475 -0.111 -4.466 1.00 87.38 101 PHE A C 1
ATOM 836 O O . PHE A 1 101 ? 15.034 -0.599 -3.433 1.00 87.38 101 PHE A O 1
ATOM 843 N N . ASN A 1 102 ? 15.078 -0.528 -5.668 1.00 84.19 102 ASN A N 1
ATOM 844 C CA . ASN A 1 102 ? 14.100 -1.603 -5.816 1.00 84.19 102 ASN A CA 1
ATOM 845 C C . ASN A 1 102 ? 14.622 -2.894 -5.188 1.00 84.19 102 ASN A C 1
ATOM 847 O O . ASN A 1 102 ? 13.937 -3.509 -4.373 1.00 84.19 102 ASN A O 1
ATOM 851 N N . ARG A 1 103 ? 15.877 -3.261 -5.474 1.00 86.12 103 ARG A N 1
ATOM 852 C CA . ARG A 1 103 ? 16.524 -4.409 -4.828 1.00 86.12 103 ARG A CA 1
ATOM 853 C C . ARG A 1 103 ? 16.594 -4.236 -3.307 1.00 86.12 103 ARG A C 1
ATOM 855 O O . ARG A 1 103 ? 16.345 -5.196 -2.580 1.00 86.12 103 ARG A O 1
ATOM 862 N N . PHE A 1 104 ? 16.889 -3.028 -2.830 1.00 87.88 104 PHE A N 1
ATOM 863 C CA . PHE A 1 104 ? 16.892 -2.694 -1.409 1.00 87.88 104 PHE A CA 1
ATOM 864 C C . PHE A 1 104 ? 15.518 -2.918 -0.763 1.00 87.88 104 PHE A C 1
ATOM 866 O O . PHE A 1 104 ? 15.415 -3.642 0.225 1.00 87.88 104 PHE A O 1
ATOM 873 N N . PHE A 1 105 ? 14.451 -2.362 -1.336 1.00 87.25 105 PHE A N 1
ATOM 874 C CA . PHE A 1 105 ? 13.097 -2.489 -0.798 1.00 87.25 105 PHE A CA 1
ATOM 875 C C . PHE A 1 105 ? 12.563 -3.925 -0.862 1.00 87.25 105 PHE A C 1
ATOM 877 O O . PHE A 1 105 ? 11.908 -4.381 0.076 1.00 87.25 105 PHE A O 1
ATOM 884 N N . HIS A 1 106 ? 12.888 -4.681 -1.911 1.00 82.88 106 HIS A N 1
ATOM 885 C CA . HIS A 1 106 ? 12.472 -6.080 -1.994 1.00 82.88 106 HIS A CA 1
ATOM 886 C C . HIS A 1 106 ? 13.192 -6.973 -0.978 1.00 82.88 106 HIS A C 1
ATOM 888 O O . HIS A 1 106 ? 12.525 -7.788 -0.330 1.00 82.88 106 HIS A O 1
ATOM 894 N N . ASN A 1 107 ? 14.509 -6.807 -0.817 1.00 83.12 107 ASN A N 1
ATOM 895 C CA . ASN A 1 107 ? 15.339 -7.769 -0.087 1.00 83.12 107 ASN A CA 1
ATOM 896 C C . ASN A 1 107 ? 15.676 -7.354 1.348 1.00 83.12 107 ASN A C 1
ATOM 898 O O . ASN A 1 107 ? 15.829 -8.222 2.200 1.00 83.12 107 ASN A O 1
ATOM 902 N N . TYR A 1 108 ? 15.813 -6.055 1.615 1.00 83.75 108 TYR A N 1
ATOM 903 C CA . TYR A 1 108 ? 16.411 -5.553 2.857 1.00 83.75 108 TYR A CA 1
ATOM 904 C C . TYR A 1 108 ? 15.482 -4.651 3.668 1.00 83.75 108 TYR A C 1
ATOM 906 O O . TYR A 1 108 ? 15.684 -4.500 4.871 1.00 83.75 108 TYR A O 1
ATOM 914 N N . GLN A 1 109 ? 14.461 -4.047 3.053 1.00 86.50 109 GLN A N 1
ATOM 915 C CA . GLN A 1 109 ? 13.487 -3.274 3.816 1.00 86.50 109 GLN A CA 1
ATOM 916 C C . GLN A 1 109 ? 12.711 -4.187 4.765 1.00 86.50 109 GLN A C 1
ATOM 918 O O . GLN A 1 109 ? 12.061 -5.149 4.352 1.00 86.50 109 GLN A O 1
ATOM 923 N N . ASP A 1 110 ? 12.721 -3.816 6.042 1.00 90.19 110 ASP A N 1
ATOM 924 C CA . ASP A 1 110 ? 11.870 -4.430 7.049 1.00 90.19 110 ASP A CA 1
ATOM 925 C C . ASP A 1 110 ? 10.402 -4.038 6.810 1.00 90.19 110 ASP A C 1
ATOM 927 O O . ASP A 1 110 ? 9.915 -2.977 7.219 1.00 90.19 110 ASP A O 1
ATOM 931 N N . LYS A 1 111 ? 9.698 -4.922 6.104 1.00 90.75 111 LYS A N 1
ATOM 932 C CA . LYS A 1 111 ? 8.284 -4.781 5.750 1.00 90.75 111 LYS A CA 1
ATOM 933 C C . LYS A 1 111 ? 7.360 -4.863 6.972 1.00 90.75 111 LYS A C 1
ATOM 935 O O . LYS A 1 111 ? 6.302 -4.237 6.950 1.00 90.75 111 LYS A O 1
ATOM 940 N N . ASN A 1 112 ? 7.764 -5.556 8.044 1.00 92.38 112 ASN A N 1
ATOM 941 C CA . ASN A 1 112 ? 7.002 -5.598 9.298 1.00 92.38 112 ASN A CA 1
ATOM 942 C C . ASN A 1 112 ? 6.989 -4.223 9.958 1.00 92.38 112 ASN A C 1
ATOM 944 O O . ASN A 1 112 ? 5.926 -3.674 10.255 1.00 92.38 112 ASN A O 1
ATOM 948 N N . LYS A 1 113 ? 8.176 -3.627 10.106 1.00 93.44 113 LYS A N 1
ATOM 949 C CA . LYS A 1 113 ? 8.314 -2.273 10.647 1.00 93.44 113 LYS A CA 1
ATOM 950 C C . LYS A 1 113 ? 7.552 -1.253 9.801 1.00 93.44 113 LYS A C 1
ATOM 952 O O . LYS A 1 113 ? 6.922 -0.350 10.350 1.00 93.44 113 LYS A O 1
ATOM 957 N N . LEU A 1 114 ? 7.577 -1.405 8.476 1.00 94.25 114 LEU A N 1
ATOM 958 C CA . LEU A 1 114 ? 6.841 -0.538 7.556 1.00 94.25 114 LEU A CA 1
ATOM 959 C C . LEU A 1 114 ? 5.320 -0.609 7.779 1.00 94.25 114 LEU A C 1
ATOM 961 O O . LEU A 1 114 ? 4.675 0.435 7.896 1.00 94.25 114 LEU A O 1
ATOM 965 N N . ALA A 1 115 ? 4.766 -1.820 7.891 1.00 95.75 115 ALA A N 1
ATOM 966 C CA . ALA A 1 115 ? 3.352 -2.039 8.195 1.00 95.75 115 ALA A CA 1
ATOM 967 C C . ALA A 1 115 ? 2.959 -1.441 9.556 1.00 95.75 115 ALA A C 1
ATOM 969 O O . ALA A 1 115 ? 1.971 -0.710 9.653 1.00 95.75 115 ALA A O 1
ATOM 970 N N . ASP A 1 116 ? 3.774 -1.663 10.591 1.00 95.94 116 ASP A N 1
ATOM 971 C CA . ASP A 1 116 ? 3.529 -1.103 11.921 1.00 95.94 116 ASP A CA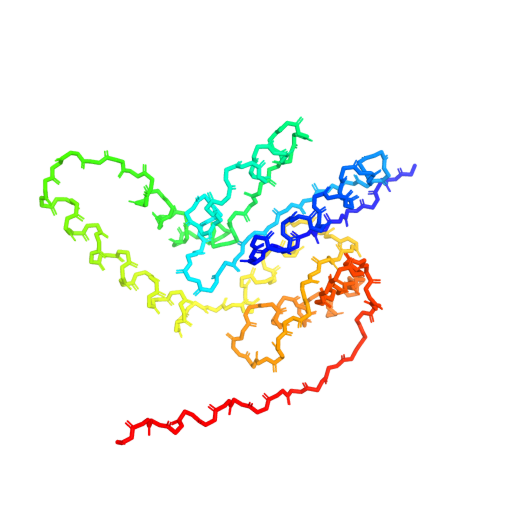 1
ATOM 972 C C . ASP A 1 116 ? 3.518 0.429 11.922 1.00 95.94 116 ASP A C 1
ATOM 974 O O . ASP A 1 116 ? 2.661 1.038 12.568 1.00 95.94 116 ASP A O 1
ATOM 978 N N . ILE A 1 117 ? 4.454 1.064 11.207 1.00 95.62 117 ILE A N 1
ATOM 979 C CA . ILE A 1 117 ? 4.507 2.526 11.072 1.00 95.62 117 ILE A CA 1
ATOM 980 C C . ILE A 1 117 ? 3.253 3.037 10.357 1.00 95.62 117 ILE A C 1
ATOM 982 O O . ILE A 1 117 ?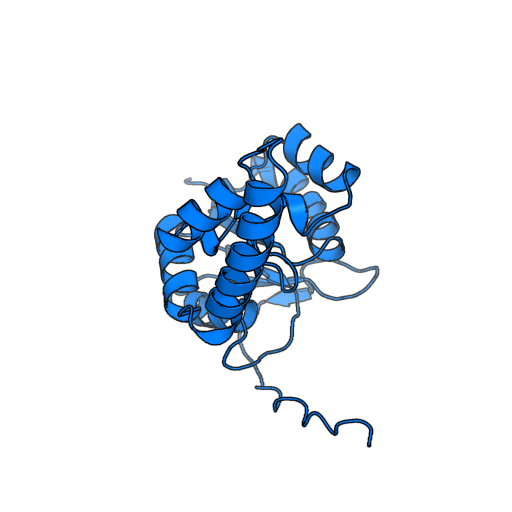 2.642 4.000 10.827 1.00 95.62 117 ILE A O 1
ATOM 986 N N . LEU A 1 118 ? 2.850 2.394 9.255 1.00 96.62 118 LEU A N 1
ATOM 987 C CA . LEU A 1 118 ? 1.644 2.757 8.510 1.00 96.62 118 LEU A CA 1
ATOM 988 C C . LEU A 1 118 ? 0.404 2.720 9.414 1.00 96.62 118 LEU A C 1
ATOM 990 O O . LEU A 1 118 ? -0.316 3.716 9.516 1.00 96.62 118 LEU A O 1
ATOM 994 N N . LEU A 1 119 ? 0.186 1.608 10.120 1.00 97.31 119 LEU A N 1
ATOM 995 C CA . LEU A 1 119 ? -0.985 1.437 10.981 1.00 97.31 119 LEU A CA 1
ATOM 996 C C . LEU A 1 119 ? -0.958 2.370 12.198 1.00 97.31 119 LEU A C 1
ATOM 998 O O . LEU A 1 119 ? -2.002 2.894 12.576 1.00 97.31 119 LEU A O 1
ATOM 1002 N N . LYS A 1 120 ? 0.218 2.654 12.778 1.00 96.00 120 LYS A N 1
ATOM 1003 C CA . LYS A 1 120 ? 0.359 3.653 13.857 1.00 96.00 120 LYS A CA 1
ATOM 1004 C C . LYS A 1 120 ? 0.046 5.073 13.384 1.00 96.00 120 LYS A C 1
ATOM 1006 O O . LYS A 1 120 ? -0.521 5.850 14.152 1.00 96.00 120 LYS A O 1
ATOM 1011 N N . LYS A 1 121 ? 0.422 5.414 12.148 1.00 95.06 121 LYS A N 1
ATOM 1012 C CA . LYS A 1 121 ? 0.188 6.738 11.558 1.00 95.06 121 LYS A CA 1
ATOM 1013 C C . LYS A 1 121 ? -1.288 6.962 11.231 1.00 95.06 121 LYS A C 1
ATOM 1015 O O . LYS A 1 121 ? -1.813 8.028 11.532 1.00 95.06 121 LYS A O 1
ATOM 1020 N N . ILE A 1 122 ? -1.937 5.976 10.612 1.00 96.56 122 ILE A N 1
ATOM 1021 C CA . ILE A 1 122 ? -3.330 6.095 10.154 1.00 96.56 122 ILE A CA 1
ATOM 1022 C C . ILE A 1 122 ? -4.333 5.799 11.275 1.00 96.56 122 ILE A C 1
ATOM 1024 O O . ILE A 1 122 ? -5.385 6.428 11.321 1.00 96.56 122 ILE A O 1
ATOM 1028 N N . LYS A 1 123 ? -4.001 4.873 12.187 1.00 96.75 123 LYS A N 1
ATOM 1029 C CA . LYS A 1 123 ? -4.891 4.350 13.239 1.00 96.75 123 LYS A CA 1
ATOM 1030 C C . LYS A 1 123 ? -6.257 3.889 12.690 1.00 96.75 123 LYS A C 1
ATOM 1032 O O . LYS A 1 123 ? -7.289 4.381 13.148 1.00 96.75 123 LYS A O 1
ATOM 1037 N N . PRO A 1 124 ? -6.294 2.990 11.688 1.00 97.31 124 PRO A N 1
ATOM 1038 C CA . PRO A 1 124 ? -7.559 2.566 11.107 1.00 97.31 124 PRO A CA 1
ATOM 1039 C C . PRO A 1 124 ? -8.338 1.660 12.066 1.00 97.31 124 PRO A C 1
ATOM 1041 O O . PRO A 1 124 ? -7.753 0.859 12.787 1.00 97.31 124 PRO A O 1
ATOM 1044 N N . ASN A 1 125 ? -9.665 1.760 12.034 1.00 96.94 125 ASN A N 1
ATOM 1045 C CA . ASN A 1 125 ? -10.574 0.791 12.647 1.00 96.94 125 ASN A CA 1
ATOM 1046 C C . ASN A 1 125 ? -10.785 -0.421 11.734 1.00 96.94 125 ASN A C 1
ATOM 1048 O O . ASN A 1 125 ? -11.002 -1.530 12.218 1.00 96.94 125 ASN A O 1
ATOM 1052 N N . VAL A 1 126 ? -10.721 -0.196 10.417 1.00 95.69 126 VAL A N 1
ATOM 1053 C CA . VAL A 1 126 ? -10.917 -1.220 9.392 1.00 95.69 126 VAL A CA 1
ATOM 1054 C C . VAL A 1 126 ? -9.797 -1.142 8.354 1.00 95.69 126 VAL A C 1
ATOM 1056 O O . VAL A 1 126 ? -9.505 -0.064 7.838 1.00 95.69 126 VAL A O 1
ATOM 1059 N N . LEU A 1 127 ? -9.199 -2.283 8.025 1.00 96.19 127 LEU A N 1
ATOM 1060 C CA . LEU A 1 127 ? -8.295 -2.481 6.896 1.00 96.19 127 LEU A CA 1
ATOM 1061 C C . LEU A 1 127 ? -9.031 -3.264 5.801 1.00 96.19 127 LEU A C 1
ATOM 1063 O O . LEU A 1 127 ? -9.518 -4.362 6.054 1.00 96.19 127 LEU A O 1
ATOM 1067 N N . ILE A 1 128 ? -9.079 -2.724 4.587 1.00 93.62 128 ILE A N 1
ATOM 1068 C CA . ILE A 1 128 ? -9.558 -3.422 3.389 1.00 93.62 128 ILE A CA 1
ATOM 1069 C C . ILE A 1 128 ? -8.344 -3.729 2.514 1.00 93.62 128 ILE A C 1
ATOM 1071 O O . ILE A 1 128 ? -7.605 -2.816 2.151 1.00 93.62 128 ILE A O 1
ATOM 1075 N N . THR A 1 129 ? -8.118 -5.001 2.197 1.00 91.38 129 THR A N 1
ATOM 1076 C CA . THR A 1 129 ? -6.936 -5.485 1.460 1.00 91.38 129 THR A CA 1
ATOM 1077 C C . THR A 1 129 ? -7.322 -6.568 0.457 1.00 91.38 129 THR A C 1
ATOM 1079 O O . THR A 1 129 ? -8.422 -7.105 0.524 1.00 91.38 129 THR A O 1
ATOM 1082 N N . ASP A 1 130 ? -6.437 -6.900 -0.477 1.00 84.94 130 ASP A N 1
ATOM 1083 C CA . ASP A 1 130 ? -6.676 -7.957 -1.459 1.00 84.94 130 ASP A CA 1
ATOM 1084 C C . ASP A 1 130 ? -6.533 -9.379 -0.878 1.00 84.94 130 ASP A C 1
ATOM 1086 O O . ASP A 1 130 ? -5.946 -9.592 0.188 1.00 84.94 130 ASP A O 1
ATOM 1090 N N . ASN A 1 131 ? -7.075 -10.376 -1.589 1.00 80.81 131 ASN A N 1
ATOM 1091 C CA . ASN A 1 131 ? -6.955 -11.802 -1.250 1.00 80.81 131 ASN A CA 1
ATOM 1092 C C . ASN A 1 131 ? -5.631 -12.407 -1.732 1.00 80.81 131 ASN A C 1
ATOM 1094 O O . ASN A 1 131 ? -5.601 -13.470 -2.354 1.00 80.81 131 ASN A O 1
ATOM 1098 N N . SER A 1 132 ? -4.531 -11.700 -1.506 1.00 79.75 132 SER A N 1
ATOM 1099 C CA . SER A 1 132 ? -3.216 -12.152 -1.939 1.00 79.75 132 SER A CA 1
ATOM 1100 C C . SER A 1 132 ? -2.636 -13.242 -1.031 1.00 79.75 132 SER A C 1
ATOM 1102 O O . SER A 1 132 ? -3.038 -13.421 0.125 1.00 79.75 132 SER A O 1
ATOM 1104 N N . ILE A 1 133 ? -1.679 -13.991 -1.587 1.00 76.50 133 ILE A N 1
ATOM 1105 C CA . ILE A 1 133 ? -1.070 -15.176 -0.970 1.00 76.50 133 ILE A CA 1
ATOM 1106 C C . ILE A 1 133 ? -0.370 -14.823 0.351 1.00 76.50 133 ILE A C 1
ATOM 1108 O O . ILE A 1 133 ? 0.278 -13.787 0.487 1.00 76.50 133 ILE A O 1
ATOM 1112 N N . GLU A 1 134 ? -0.438 -15.734 1.317 1.00 81.19 134 GLU A N 1
ATOM 1113 C CA . GLU A 1 134 ? 0.178 -15.598 2.638 1.00 81.19 134 GLU A CA 1
ATOM 1114 C C . GLU A 1 134 ? 1.619 -16.122 2.638 1.00 81.19 134 GLU A C 1
ATOM 1116 O O . GLU A 1 134 ? 1.865 -17.310 2.857 1.00 81.19 134 GLU A O 1
ATOM 1121 N N . ARG A 1 135 ? 2.587 -15.234 2.370 1.00 81.56 135 ARG A N 1
ATOM 1122 C CA . ARG A 1 135 ? 4.029 -15.549 2.363 1.00 81.56 135 ARG A CA 1
ATOM 1123 C C . ARG A 1 135 ? 4.767 -14.737 3.431 1.00 81.56 135 ARG A C 1
ATOM 1125 O O . ARG A 1 135 ? 4.532 -13.538 3.570 1.00 81.56 135 ARG A O 1
ATOM 1132 N N . LYS A 1 136 ? 5.739 -15.358 4.116 1.00 77.94 136 LYS A N 1
ATOM 1133 C CA . LYS A 1 136 ? 6.469 -14.774 5.268 1.00 77.94 136 LYS A CA 1
ATOM 1134 C C . LYS A 1 136 ? 7.079 -13.384 5.025 1.00 77.94 136 LYS A C 1
ATOM 1136 O O . LYS A 1 136 ? 7.104 -12.577 5.940 1.00 77.94 136 LYS A O 1
ATOM 1141 N N . ASN A 1 137 ? 7.545 -13.088 3.810 1.00 82.25 137 ASN A N 1
ATOM 1142 C CA . ASN A 1 137 ? 8.221 -11.822 3.475 1.00 82.25 137 ASN A CA 1
ATOM 1143 C C . ASN A 1 137 ? 7.413 -10.929 2.522 1.00 82.25 137 ASN A C 1
ATOM 1145 O O . ASN A 1 137 ? 7.978 -10.064 1.840 1.00 82.25 137 ASN A O 1
ATOM 1149 N N . TYR A 1 138 ? 6.103 -11.159 2.448 1.00 87.56 138 TYR A N 1
ATOM 1150 C CA . TYR A 1 138 ? 5.211 -10.473 1.528 1.00 87.56 138 TYR A CA 1
ATOM 1151 C C . TYR A 1 138 ? 4.414 -9.383 2.241 1.00 87.56 138 TYR A C 1
ATOM 1153 O O . TYR A 1 138 ? 3.801 -9.623 3.278 1.00 87.56 138 TYR A O 1
ATOM 1161 N N . PHE A 1 139 ? 4.450 -8.162 1.705 1.00 91.25 139 PHE A N 1
ATOM 1162 C CA . PHE A 1 139 ? 3.940 -6.987 2.413 1.00 91.25 139 PHE A CA 1
ATOM 1163 C C . PHE A 1 139 ? 2.444 -7.082 2.781 1.00 91.25 139 PHE A C 1
ATOM 1165 O O . PHE A 1 139 ? 2.138 -6.836 3.947 1.00 91.25 139 PHE A O 1
ATOM 1172 N N . PRO A 1 140 ? 1.521 -7.500 1.888 1.00 91.00 140 PRO A N 1
ATOM 1173 C CA . PRO A 1 140 ? 0.103 -7.659 2.239 1.00 91.00 140 PRO A CA 1
ATOM 1174 C C . PRO A 1 140 ? -0.142 -8.638 3.395 1.00 91.00 140 PRO A C 1
ATOM 1176 O O . PRO A 1 140 ? -0.967 -8.378 4.271 1.00 91.00 140 PRO A O 1
ATOM 1179 N N . HIS A 1 141 ? 0.615 -9.739 3.451 1.00 91.38 141 HIS A N 1
ATOM 1180 C CA . HIS A 1 141 ? 0.573 -10.674 4.577 1.00 91.38 141 HIS A CA 1
ATOM 1181 C C . HIS A 1 141 ? 1.005 -9.978 5.874 1.00 91.38 141 HIS A C 1
ATOM 1183 O O . HIS A 1 141 ? 0.262 -9.959 6.853 1.00 91.38 141 HIS A O 1
ATOM 1189 N N . LEU A 1 142 ? 2.173 -9.333 5.866 1.00 93.62 142 LEU A N 1
ATOM 1190 C CA . LEU A 1 142 ? 2.720 -8.657 7.046 1.00 93.62 142 LEU A CA 1
ATOM 1191 C C . LEU A 1 142 ? 1.829 -7.503 7.533 1.00 93.62 142 LEU A C 1
ATOM 1193 O O . LEU A 1 142 ? 1.680 -7.304 8.740 1.00 93.62 142 LEU A O 1
ATOM 1197 N N . LEU A 1 143 ? 1.184 -6.783 6.611 1.00 95.44 143 LEU A N 1
ATOM 1198 C CA . LEU A 1 143 ? 0.202 -5.749 6.927 1.00 95.44 143 LEU A CA 1
ATOM 1199 C C . LEU A 1 143 ? -1.009 -6.328 7.666 1.00 95.44 143 LEU A C 1
ATOM 1201 O O . LEU A 1 143 ? -1.397 -5.789 8.704 1.00 95.44 143 LEU A O 1
ATOM 1205 N N . ARG A 1 144 ? -1.560 -7.449 7.183 1.00 94.25 144 ARG A N 1
ATOM 1206 C CA . ARG A 1 144 ? -2.664 -8.156 7.851 1.00 94.25 144 ARG A CA 1
ATOM 1207 C C . ARG A 1 144 ? -2.264 -8.657 9.238 1.00 94.25 144 ARG A C 1
ATOM 1209 O O . ARG A 1 144 ? -2.990 -8.419 10.198 1.00 94.25 144 ARG A O 1
ATOM 1216 N N . GLN A 1 145 ? -1.080 -9.255 9.380 1.00 94.31 145 GLN A N 1
ATOM 1217 C CA . GLN A 1 145 ? -0.588 -9.724 10.682 1.00 94.31 145 GLN A CA 1
ATOM 1218 C C . GLN A 1 145 ? -0.383 -8.575 11.682 1.00 94.31 145 GLN A C 1
ATOM 1220 O O . GLN A 1 145 ? -0.727 -8.699 12.858 1.00 94.31 145 GLN A O 1
ATOM 1225 N N . SER A 1 146 ? 0.154 -7.436 11.234 1.00 95.44 146 SER A N 1
ATOM 1226 C CA . SER A 1 146 ? 0.294 -6.241 12.078 1.00 95.44 146 SER A CA 1
ATOM 1227 C C . SER A 1 146 ? -1.071 -5.654 12.471 1.00 95.44 146 SER A C 1
ATOM 1229 O O . SER A 1 146 ? -1.240 -5.215 13.610 1.00 95.44 146 SER A O 1
ATOM 1231 N N . ALA A 1 147 ? -2.062 -5.696 11.574 1.00 96.25 147 ALA A N 1
ATOM 1232 C CA . ALA A 1 147 ? -3.426 -5.253 11.854 1.00 96.25 147 ALA A CA 1
ATOM 1233 C C . ALA A 1 147 ? -4.140 -6.143 12.887 1.00 96.25 147 ALA A C 1
ATOM 1235 O O . ALA A 1 147 ? -4.713 -5.607 13.839 1.00 96.25 147 ALA A O 1
ATOM 1236 N N . LEU A 1 148 ? -4.021 -7.472 12.775 1.00 94.56 148 LEU A N 1
ATOM 1237 C CA . LEU A 1 148 ? -4.570 -8.421 13.755 1.00 94.56 148 LEU A CA 1
ATOM 1238 C C . LEU A 1 148 ? -4.026 -8.160 15.163 1.00 94.56 148 LEU A C 1
ATOM 1240 O O . LEU A 1 148 ? -4.796 -8.020 16.109 1.00 94.56 148 LEU A O 1
ATOM 1244 N N . LYS A 1 149 ? -2.705 -7.977 15.298 1.00 95.31 149 LYS A N 1
ATOM 1245 C CA . LYS A 1 149 ? -2.052 -7.656 16.585 1.00 95.31 149 LYS A CA 1
ATOM 1246 C C . LYS A 1 149 ? -2.556 -6.360 17.232 1.00 95.31 149 LYS A C 1
ATOM 1248 O O . LYS A 1 149 ? -2.298 -6.124 18.409 1.00 95.31 149 LYS A O 1
ATOM 1253 N N . LYS A 1 150 ? -3.213 -5.491 16.463 1.00 95.88 150 LYS A N 1
ATOM 1254 C CA . LYS A 1 150 ? -3.756 -4.201 16.908 1.00 95.88 150 LYS A CA 1
ATOM 1255 C C . LYS A 1 150 ? -5.280 -4.218 17.044 1.00 95.88 150 LYS A C 1
ATOM 1257 O O . LYS A 1 150 ? -5.856 -3.150 17.232 1.00 95.88 150 LYS A O 1
ATOM 1262 N N . ASN A 1 151 ? -5.923 -5.385 16.941 1.00 95.25 151 ASN A N 1
ATOM 1263 C CA . ASN A 1 151 ? -7.382 -5.535 16.951 1.00 95.25 151 ASN A CA 1
ATOM 1264 C C . ASN A 1 151 ? -8.080 -4.668 15.886 1.00 95.25 151 ASN A C 1
ATOM 1266 O O . ASN A 1 151 ? -9.160 -4.123 16.112 1.00 95.25 151 ASN A O 1
ATOM 1270 N N . ILE A 1 152 ? -7.440 -4.500 14.726 1.00 96.25 152 ILE A N 1
ATOM 1271 C CA . ILE A 1 152 ? -8.025 -3.797 13.581 1.00 96.25 152 ILE A CA 1
ATOM 1272 C C . ILE A 1 152 ? -8.861 -4.808 12.803 1.00 96.25 152 ILE A C 1
ATOM 1274 O O . ILE A 1 152 ? -8.370 -5.890 12.484 1.00 96.25 152 ILE A O 1
ATOM 1278 N N . LYS A 1 153 ? -10.105 -4.454 12.463 1.00 94.56 153 LYS A N 1
ATOM 1279 C CA . LYS A 1 153 ? -10.964 -5.314 11.644 1.00 94.56 153 LYS A CA 1
ATOM 1280 C C . LYS A 1 153 ? -10.400 -5.404 10.229 1.00 94.56 153 LYS A C 1
ATOM 1282 O O . LYS A 1 153 ? -10.114 -4.373 9.625 1.00 94.56 153 LYS A O 1
ATOM 1287 N N . ILE A 1 154 ? -10.264 -6.605 9.681 1.00 93.31 154 ILE A N 1
ATOM 1288 C CA . ILE A 1 154 ? -9.696 -6.806 8.345 1.00 93.31 154 ILE A CA 1
ATOM 1289 C C . ILE A 1 154 ? -10.764 -7.406 7.437 1.00 93.31 154 ILE A C 1
ATOM 1291 O O . ILE A 1 154 ? -11.363 -8.426 7.767 1.00 93.31 154 ILE A O 1
ATOM 1295 N N . HIS A 1 155 ? -10.968 -6.795 6.275 1.00 90.75 155 HIS A N 1
ATOM 1296 C CA . HIS A 1 155 ? -11.784 -7.351 5.201 1.00 90.75 155 HIS A CA 1
ATOM 1297 C C . HIS A 1 155 ? -10.947 -7.567 3.956 1.00 90.75 155 HIS A C 1
ATOM 1299 O O . HIS A 1 155 ? -10.097 -6.743 3.607 1.00 90.75 155 HIS A O 1
ATOM 1305 N N . VAL A 1 156 ? -11.219 -8.671 3.274 1.00 86.56 156 VAL A N 1
ATOM 1306 C CA . VAL A 1 156 ? -10.474 -9.071 2.087 1.00 86.56 156 VAL A CA 1
ATOM 1307 C C . VAL A 1 156 ? -11.357 -8.992 0.841 1.00 86.56 156 VAL A C 1
ATOM 1309 O O . VAL A 1 156 ? -12.463 -9.539 0.818 1.00 86.56 156 VAL A O 1
ATOM 1312 N N . THR A 1 157 ? -10.867 -8.320 -0.203 1.00 81.75 157 THR A N 1
ATOM 1313 C CA . THR A 1 157 ? -11.490 -8.296 -1.533 1.00 81.75 157 THR A CA 1
ATOM 1314 C C . THR A 1 157 ? -11.060 -9.532 -2.324 1.00 81.75 157 THR A C 1
ATOM 1316 O O . THR A 1 157 ? -9.897 -9.933 -2.307 1.00 81.75 157 THR A O 1
ATOM 1319 N N . GLY A 1 158 ? -12.003 -10.190 -2.993 1.00 67.25 158 GLY A N 1
ATOM 1320 C CA . GLY A 1 158 ? -11.765 -11.431 -3.734 1.00 67.25 158 GLY A CA 1
ATOM 1321 C C . GLY A 1 158 ? -11.440 -11.194 -5.207 1.00 67.25 158 GLY A C 1
ATOM 1322 O O . GLY A 1 158 ? -11.336 -10.059 -5.675 1.00 67.25 158 GLY A O 1
ATOM 1323 N N . HIS A 1 159 ? -11.238 -12.287 -5.945 1.00 57.06 159 HIS A N 1
ATOM 1324 C CA . HIS A 1 159 ? -11.041 -12.267 -7.398 1.00 57.06 159 HIS A CA 1
ATOM 1325 C C . HIS A 1 159 ? -12.347 -12.633 -8.116 1.00 57.06 159 HIS A C 1
ATOM 1327 O O . HIS A 1 159 ? -13.032 -13.567 -7.707 1.00 57.06 159 HIS A O 1
ATOM 1333 N N . GLY A 1 160 ? -12.669 -11.911 -9.196 1.00 49.03 160 GLY A N 1
ATOM 1334 C CA . GLY A 1 160 ? -13.832 -12.163 -10.055 1.00 49.03 160 GLY A CA 1
ATOM 1335 C C . GLY A 1 160 ? -14.806 -10.977 -10.185 1.00 49.03 160 GLY A C 1
ATOM 1336 O O . GLY A 1 160 ? -14.592 -9.935 -9.560 1.00 49.03 160 GLY A O 1
ATOM 1337 N N . PRO A 1 161 ? -15.868 -11.125 -11.005 1.00 38.69 161 PRO A N 1
ATOM 1338 C CA . PRO A 1 161 ? -16.886 -10.094 -11.256 1.00 38.69 161 PRO A CA 1
ATOM 1339 C C . PRO A 1 161 ? -17.785 -9.791 -10.042 1.00 38.69 161 PRO A C 1
ATOM 1341 O O . PRO A 1 161 ? -18.443 -8.759 -10.010 1.00 38.69 161 PRO A O 1
ATOM 1344 N N . ALA A 1 162 ? -17.774 -10.637 -9.007 1.00 47.00 162 ALA A N 1
ATOM 1345 C CA . ALA A 1 162 ? -18.512 -10.442 -7.755 1.00 47.00 162 ALA A CA 1
ATOM 1346 C C . ALA A 1 162 ? -17.692 -9.681 -6.686 1.00 47.00 162 ALA A C 1
ATOM 1348 O O . ALA A 1 162 ? -17.718 -10.049 -5.516 1.00 47.00 162 ALA A O 1
ATOM 1349 N N . GLY A 1 163 ? -16.923 -8.662 -7.097 1.00 46.88 163 GLY A N 1
ATOM 1350 C CA . GLY A 1 163 ? -15.810 -8.025 -6.365 1.00 46.88 163 GLY A CA 1
ATOM 1351 C C . GLY A 1 163 ? -16.135 -7.226 -5.089 1.00 46.88 163 GLY A C 1
ATOM 1352 O O . GLY A 1 163 ? -15.603 -6.130 -4.912 1.00 46.88 163 GLY A O 1
ATOM 1353 N N . GLY A 1 164 ? -16.983 -7.756 -4.207 1.00 54.72 164 GLY A N 1
ATOM 1354 C CA . GLY A 1 164 ? -17.298 -7.197 -2.891 1.00 54.72 164 GLY A CA 1
ATOM 1355 C C . GLY A 1 164 ? -16.271 -7.541 -1.802 1.00 54.72 164 GLY A C 1
ATOM 1356 O O . GLY A 1 164 ? -15.184 -8.057 -2.066 1.00 54.72 164 GLY A O 1
ATOM 1357 N N . LEU A 1 165 ? -16.619 -7.250 -0.544 1.00 59.00 165 LEU A N 1
ATOM 1358 C CA . LEU A 1 165 ? -15.891 -7.752 0.628 1.00 59.00 165 LEU A CA 1
ATOM 1359 C C . LEU A 1 165 ? -16.272 -9.228 0.805 1.00 59.00 165 LEU A C 1
ATOM 1361 O O . LEU A 1 165 ? -17.408 -9.526 1.161 1.00 59.00 165 LEU A O 1
ATOM 1365 N N . HIS A 1 166 ? -15.358 -10.152 0.505 1.00 62.59 166 HIS A N 1
ATOM 1366 C CA . HIS A 1 166 ? -15.699 -11.581 0.454 1.00 62.59 166 HIS A CA 1
ATOM 1367 C C . HIS A 1 166 ? -15.761 -12.225 1.834 1.00 62.59 166 HIS A C 1
ATOM 1369 O O . HIS A 1 166 ? -16.543 -13.147 2.048 1.00 62.59 166 HIS A O 1
ATOM 1375 N N . LYS A 1 167 ? -14.901 -11.784 2.754 1.00 68.75 167 LYS A N 1
ATOM 1376 C CA . LYS A 1 167 ? -14.856 -12.310 4.115 1.00 68.75 167 LYS A CA 1
ATOM 1377 C C . LYS A 1 167 ? -14.169 -11.346 5.066 1.00 68.75 167 LYS A C 1
ATOM 1379 O O . LYS A 1 167 ? -13.231 -10.636 4.686 1.00 68.75 167 LYS A O 1
ATOM 1384 N N . GLU A 1 168 ? -14.610 -11.394 6.314 1.00 76.62 168 GLU A N 1
ATOM 1385 C CA . GLU A 1 168 ? -13.799 -10.944 7.434 1.00 76.62 168 GLU A CA 1
ATOM 1386 C C . GLU A 1 168 ? -12.583 -11.870 7.553 1.00 76.62 168 GLU A C 1
ATOM 1388 O O . GLU A 1 168 ? -12.684 -13.089 7.400 1.00 76.62 168 GLU A O 1
ATOM 1393 N N . TYR A 1 169 ? -11.410 -11.282 7.741 1.00 77.06 169 TYR A N 1
ATOM 1394 C CA . TYR A 1 169 ? -10.163 -12.021 7.835 1.00 77.06 169 TYR A CA 1
ATOM 1395 C C . TYR A 1 169 ? -9.831 -12.273 9.302 1.00 77.06 169 TYR A C 1
ATOM 1397 O O . TYR A 1 169 ? -9.461 -11.349 10.026 1.00 77.06 169 TYR A O 1
ATOM 1405 N N . SER A 1 170 ? -9.968 -13.531 9.715 1.00 72.31 170 SER A N 1
ATOM 1406 C CA . SER A 1 170 ? -9.677 -14.006 11.070 1.00 72.31 170 SER A CA 1
ATOM 1407 C C . SER A 1 170 ? -8.471 -14.950 11.130 1.00 72.31 170 SER A C 1
ATOM 1409 O O . SER A 1 170 ? -7.722 -14.911 12.101 1.00 72.31 170 SER A O 1
ATOM 1411 N N . GLU A 1 171 ? -8.250 -15.770 10.097 1.00 69.56 171 GLU A N 1
ATOM 1412 C CA . GLU A 1 171 ? -7.259 -16.856 10.098 1.00 69.56 171 GLU A CA 1
ATOM 1413 C C . GLU A 1 171 ? -6.535 -16.995 8.750 1.00 69.56 171 GLU A C 1
ATOM 1415 O O . GLU A 1 171 ? -7.043 -16.576 7.703 1.00 69.56 171 GLU A O 1
ATOM 1420 N N . TYR A 1 172 ? -5.339 -17.600 8.772 1.00 69.06 172 TYR A N 1
ATOM 1421 C CA . TYR A 1 172 ? -4.525 -17.820 7.576 1.00 69.06 172 TYR A CA 1
ATOM 1422 C C . TYR A 1 172 ? -3.764 -19.148 7.602 1.00 69.06 172 TYR A C 1
ATOM 1424 O O . TYR A 1 172 ? -3.245 -19.563 8.633 1.00 69.06 172 TYR A O 1
ATOM 1432 N N . ASN A 1 173 ? -3.622 -19.753 6.420 1.00 67.56 173 ASN A N 1
ATOM 1433 C CA . ASN A 1 173 ? -2.727 -20.881 6.175 1.00 67.56 173 ASN A CA 1
ATOM 1434 C C . ASN A 1 173 ? -1.528 -20.378 5.362 1.00 67.56 173 ASN A C 1
ATOM 1436 O O . ASN A 1 173 ? -1.717 -19.815 4.281 1.00 67.56 173 ASN A O 1
ATOM 1440 N N . MET A 1 174 ? -0.298 -20.547 5.866 1.00 69.44 174 MET A N 1
ATOM 1441 C CA . MET A 1 174 ? 0.901 -20.174 5.100 1.00 69.44 174 MET A CA 1
ATOM 1442 C C . MET A 1 174 ? 1.006 -21.041 3.851 1.00 69.44 174 MET A C 1
ATOM 1444 O O . MET A 1 174 ? 1.080 -22.266 3.951 1.00 69.44 174 MET A O 1
ATOM 1448 N N . ALA A 1 175 ? 1.095 -20.406 2.685 1.00 61.34 175 ALA A N 1
ATOM 1449 C CA . ALA A 1 175 ? 1.480 -21.121 1.482 1.00 61.34 175 ALA A CA 1
ATOM 1450 C C . ALA A 1 175 ? 3.000 -21.364 1.526 1.00 61.34 175 ALA A C 1
ATOM 1452 O O . ALA A 1 175 ? 3.758 -20.413 1.773 1.00 61.34 175 ALA A O 1
ATOM 1453 N N . PRO A 1 176 ? 3.480 -22.598 1.292 1.00 59.06 176 PRO A N 1
ATOM 1454 C CA . PRO A 1 176 ? 4.900 -22.815 1.069 1.00 59.06 176 PRO A CA 1
ATOM 1455 C C . PRO A 1 176 ? 5.349 -21.963 -0.132 1.00 59.06 176 PRO A C 1
ATOM 1457 O O . PRO A 1 176 ? 4.581 -21.793 -1.081 1.00 59.06 176 PRO A O 1
ATOM 1460 N N . PRO A 1 177 ? 6.557 -21.371 -0.103 1.00 54.88 177 PRO A N 1
ATOM 1461 C CA . PRO A 1 177 ? 7.074 -20.664 -1.265 1.00 54.88 177 PRO A CA 1
ATOM 1462 C C . PRO A 1 177 ? 7.156 -21.642 -2.439 1.00 54.88 177 PRO A C 1
ATOM 1464 O O . PRO A 1 177 ? 7.657 -22.756 -2.268 1.00 54.88 177 PRO A O 1
ATOM 1467 N N . ASP A 1 178 ? 6.674 -21.225 -3.612 1.00 50.56 178 ASP A N 1
ATOM 1468 C CA . ASP A 1 178 ? 6.831 -22.007 -4.836 1.00 50.56 178 ASP A CA 1
ATOM 1469 C C . ASP A 1 178 ? 8.319 -22.344 -4.986 1.00 50.56 178 ASP A C 1
ATOM 1471 O O . ASP A 1 178 ? 9.171 -21.447 -5.010 1.00 50.56 178 ASP A O 1
ATOM 1475 N N . LYS A 1 179 ? 8.658 -23.638 -5.035 1.00 45.06 179 LYS A N 1
ATOM 1476 C CA . LYS A 1 179 ? 10.000 -24.045 -5.446 1.00 45.06 179 LYS A CA 1
ATOM 1477 C C . LYS A 1 179 ? 10.122 -23.592 -6.891 1.00 45.06 179 LYS A C 1
ATOM 1479 O O . LYS A 1 179 ? 9.478 -24.166 -7.762 1.00 45.06 179 LYS A O 1
ATOM 1484 N N . PHE A 1 180 ? 10.903 -22.544 -7.132 1.00 44.25 180 PHE A N 1
ATOM 1485 C CA . PHE A 1 180 ? 11.270 -22.131 -8.478 1.00 44.25 180 PHE A CA 1
ATOM 1486 C C . PHE A 1 180 ? 12.081 -23.287 -9.083 1.00 44.25 180 PHE A C 1
ATOM 1488 O O . PHE A 1 180 ? 13.295 -23.369 -8.906 1.00 44.25 180 PHE A O 1
ATOM 1495 N N . GLN A 1 181 ? 11.405 -24.251 -9.710 1.00 41.97 181 GLN A N 1
ATOM 1496 C CA . GLN A 1 181 ? 12.045 -25.175 -10.632 1.00 41.97 181 GLN A CA 1
ATOM 1497 C C . GLN A 1 181 ? 12.393 -24.312 -11.834 1.00 41.97 181 GLN A C 1
ATOM 1499 O O . GLN A 1 181 ? 11.531 -23.986 -12.645 1.00 41.97 181 GLN A O 1
ATOM 1504 N N . GLY A 1 182 ? 13.633 -23.818 -11.859 1.00 38.41 182 GLY A N 1
ATOM 1505 C CA . GLY A 1 182 ? 14.164 -23.172 -13.045 1.00 38.41 182 GLY A CA 1
ATOM 1506 C C . GLY A 1 182 ? 13.896 -24.082 -14.235 1.00 38.41 182 GLY A C 1
ATOM 1507 O O . GLY A 1 182 ? 14.157 -25.282 -14.155 1.00 38.41 182 GLY A O 1
ATOM 1508 N N . CYS A 1 183 ? 13.336 -23.521 -15.302 1.00 37.78 183 CYS A N 1
ATOM 1509 C CA . CYS A 1 183 ? 13.427 -24.153 -16.604 1.00 37.78 183 CYS A CA 1
ATOM 1510 C C . CYS A 1 183 ? 14.921 -24.379 -16.867 1.00 37.78 183 CYS A C 1
ATOM 1512 O O . CYS A 1 183 ? 15.671 -23.406 -16.984 1.00 37.78 183 CYS A O 1
ATOM 1514 N N . VAL A 1 184 ? 15.337 -25.644 -16.836 1.00 37.91 184 VAL A N 1
ATOM 1515 C CA . VAL A 1 184 ? 16.571 -26.110 -17.473 1.00 37.91 184 VAL A CA 1
ATOM 1516 C C . VAL A 1 184 ? 16.285 -26.209 -18.961 1.00 37.91 184 VAL A C 1
ATOM 1518 O O . VAL A 1 184 ? 15.189 -26.717 -19.294 1.00 37.91 184 VAL A O 1
#

Secondary structure (DSSP, 8-state):
-PPPEEEEEE-SHHHHHHHHHHHHHHTTT-EEEEEE--SS-SSHHHH---HHHHHHHHHTTPPEEEGGGGSHHHHHHHHHHH-----HHHHHHHHHHHHHHHHHHHHTS-HHHHHHHHHHHH--SEEEEE-----TT-HHHHHHHHHHTTT-EEEEE-SSSS-SEEEE-----PPPPP------

Foldseek 3Di:
DAAAEEEEEDAEPVSLVLVLVVCLVCVVRHHYAYEYQYPVDLDPPVRYPPPVSVVSCVVSVYDYHSLLCLDPLSVVLVCLVPDDDPDPVSVVVSVVVNVVVSCCCQPPDPLLVSLLSVCVVRVGLEYEEEPDAQEPRDNRNSNVVSCVVVNRWYFYFYDDPVGHRPDTDDDDDHDDPPPCPDDD

Radius of gyration: 17.36 Å; chains: 1; bounding box: 45×42×37 Å

Sequence (184 aa):
MNKPTVLYFIRAEADLERISSIAIAGKPYAKQYFAYYGDIDFLFYFGIKNKFQKEILRMNNFEVLDIITVSISGKVYKWMRCSDTNLPFVKLFNKLIQKAFNRFFHNYQDKNKLADILLKKIKPNVLITDNSIERKNYFPHLLRQSALKKNIKIHVTGHGPAGGLHKEYSEYNMAPPDKFQGCV